Protein AF-A0A8H7FFA6-F1 (afdb_monomer_lite)

Secondary structure (DSSP, 8-state):
-HHHHTTTTHHHHHHHHHHHHHHTSPBP-S--TTHHHHHHHHHHHSPTTSS-S--EEEE---SSS-SEEEETTTTEEEEEPPPPPSSS-TTS--GGGHHHHHHHHHHHHHHHS-TTSPPPPHHHHHHHHHHHHS-S-------S---SSSSTTS------------------------------------PPPPP-------------------------PPPPPPPTTHHHHHHHHHHHHHHHHHHHHHHHHHHHHHHHHHHHHHHHHHHHHHHHHHHHHHHHHHHHHHHHHHHHHHHHHHHHHHHHHHHHHHT--

pLDDT: mean 74.12, std 21.67, range [33.81, 98.5]

Sequence (317 aa):
MSKILHPSGAYSRIHHHVEKSLLRAPAYNGEVPGLVRLQSAIKSLLPPGSIDPELVNVVNHKYSTPKIAWNPKAKKFYMRVPERCAEHAPGDGCPCWVGPYLFSAMDSWKEKSHSKTKGPSRSAICRAFIHCMDGEGEVPPINGHVSIILQDYADEGLVSGPDSESDSDVAASDQTPTRQRRISASSERTLSAPHQLAGKVSPPASSVDARFPQVSIKQAMAVPPRSNLSGLFNGVIDLCQRGLQEAATFEAQSSSLQTEGVNNEAIIKELRAQTTRQDEEIRHLRAQLDLKDAELGYTRGLLTAKWADDTGKRAVA

Radius of gyration: 35.2 Å; chains: 1; bounding box: 69×73×124 Å

Structure (mmCIF, N/CA/C/O backbone):
data_AF-A0A8H7FFA6-F1
#
_entry.id   AF-A0A8H7FFA6-F1
#
loop_
_atom_site.group_PDB
_atom_site.id
_atom_site.type_symbol
_atom_site.label_atom_id
_atom_site.label_alt_id
_atom_site.label_comp_id
_atom_site.label_asym_id
_atom_site.label_entity_id
_atom_site.label_seq_id
_atom_site.pdbx_PDB_ins_code
_atom_site.Cartn_x
_atom_site.Cartn_y
_atom_site.Cartn_z
_atom_site.occupancy
_atom_site.B_iso_or_equiv
_atom_site.auth_seq_id
_atom_site.auth_comp_id
_atom_site.auth_asym_id
_atom_site.auth_atom_id
_atom_site.pdbx_PDB_model_num
ATOM 1 N N . MET A 1 1 ? 7.739 -9.584 -12.437 1.00 43.28 1 MET A N 1
ATOM 2 C CA . MET A 1 1 ? 7.423 -8.975 -13.754 1.00 43.28 1 MET A CA 1
ATOM 3 C C . MET A 1 1 ? 7.255 -7.450 -13.712 1.00 43.28 1 MET A C 1
ATOM 5 O O . MET A 1 1 ? 7.605 -6.807 -14.691 1.00 43.28 1 MET A O 1
ATOM 9 N N . SER A 1 2 ? 6.814 -6.839 -12.604 1.00 47.97 2 SER A N 1
ATOM 10 C CA . SER A 1 2 ? 6.695 -5.370 -12.468 1.00 47.97 2 SER A CA 1
ATOM 11 C C . SER A 1 2 ? 8.016 -4.593 -12.638 1.00 47.97 2 SER A C 1
ATOM 13 O O . SER A 1 2 ? 8.007 -3.481 -13.157 1.00 47.97 2 SER A O 1
ATOM 15 N N . LYS A 1 3 ? 9.164 -5.193 -12.281 1.00 49.91 3 LYS A N 1
ATOM 16 C CA . LYS A 1 3 ? 10.494 -4.546 -12.315 1.00 49.91 3 LYS A CA 1
ATOM 17 C C . LYS A 1 3 ? 11.051 -4.260 -13.728 1.00 49.91 3 LYS A C 1
ATOM 19 O O . LYS A 1 3 ? 11.888 -3.379 -13.865 1.00 49.91 3 LYS A O 1
ATOM 24 N N . ILE A 1 4 ? 10.574 -4.944 -14.778 1.00 56.03 4 ILE A N 1
ATOM 25 C CA . ILE A 1 4 ? 11.037 -4.741 -16.175 1.00 56.03 4 ILE A CA 1
ATOM 26 C C . ILE A 1 4 ? 10.221 -3.645 -16.890 1.00 56.03 4 ILE A C 1
ATOM 28 O O . ILE A 1 4 ? 10.714 -2.956 -17.782 1.00 56.03 4 ILE A O 1
ATOM 32 N N . LEU A 1 5 ? 8.965 -3.440 -16.485 1.00 53.25 5 LEU A N 1
ATOM 33 C CA . LEU A 1 5 ? 8.045 -2.498 -17.137 1.00 53.25 5 LEU A CA 1
ATOM 34 C C . LEU A 1 5 ? 8.208 -1.051 -16.652 1.00 53.25 5 LEU A C 1
ATOM 36 O O . LEU A 1 5 ? 7.783 -0.119 -17.335 1.00 53.25 5 LEU A O 1
ATOM 40 N N . HIS A 1 6 ? 8.806 -0.855 -15.477 1.00 55.53 6 HIS A N 1
ATOM 41 C CA . HIS A 1 6 ? 8.965 0.468 -14.874 1.00 55.53 6 HIS A CA 1
ATOM 42 C C . HIS A 1 6 ? 10.010 1.348 -15.596 1.00 55.53 6 HIS A C 1
ATOM 44 O O . HIS A 1 6 ? 9.689 2.496 -15.902 1.00 55.53 6 HIS A O 1
ATOM 50 N N . PRO A 1 7 ? 11.215 0.844 -15.948 1.00 61.25 7 PRO A N 1
ATOM 51 C CA . PRO A 1 7 ? 12.240 1.646 -16.630 1.00 61.25 7 PRO A CA 1
ATOM 52 C C . PRO A 1 7 ? 11.899 1.978 -18.087 1.00 61.25 7 PRO A C 1
ATOM 54 O O . PRO A 1 7 ? 12.366 2.976 -18.624 1.00 61.25 7 PRO A O 1
ATOM 57 N N . SER A 1 8 ? 11.073 1.154 -18.737 1.00 66.31 8 SER A N 1
ATOM 58 C CA . SER A 1 8 ? 10.657 1.356 -20.131 1.00 66.31 8 SER A CA 1
ATOM 59 C C . SER A 1 8 ? 9.553 2.408 -20.293 1.00 66.31 8 SER A C 1
ATOM 61 O O . SER A 1 8 ? 9.128 2.683 -21.415 1.00 66.31 8 SER A O 1
ATOM 63 N N . GLY A 1 9 ? 9.025 2.962 -19.192 1.00 67.06 9 GLY A N 1
ATOM 64 C CA . GLY A 1 9 ? 7.844 3.833 -19.208 1.00 67.06 9 GLY A CA 1
ATOM 65 C C . GLY A 1 9 ? 6.555 3.117 -19.641 1.00 67.06 9 GLY A C 1
ATOM 66 O O . GLY A 1 9 ? 5.485 3.731 -19.681 1.00 67.06 9 GLY A O 1
ATOM 67 N N . ALA A 1 10 ? 6.623 1.814 -19.940 1.00 72.69 10 ALA A N 1
ATOM 68 C CA . ALA A 1 10 ? 5.471 0.997 -20.292 1.00 72.69 10 ALA A CA 1
ATOM 69 C C . ALA A 1 10 ? 4.488 0.917 -19.120 1.00 72.69 10 ALA A C 1
ATOM 71 O O . ALA A 1 10 ? 3.281 0.973 -19.335 1.00 72.69 10 ALA A O 1
ATOM 72 N N . TYR A 1 11 ? 4.994 0.877 -17.883 1.00 73.56 11 TYR A N 1
ATOM 73 C CA . TYR A 1 11 ? 4.160 0.844 -16.684 1.00 73.56 11 TYR A CA 1
ATOM 74 C C . TYR A 1 11 ? 3.258 2.077 -16.554 1.00 73.56 11 TYR A C 1
ATOM 76 O O . TYR A 1 11 ? 2.061 1.922 -16.342 1.00 73.56 11 TYR A O 1
ATOM 84 N N . SER A 1 12 ? 3.779 3.289 -16.773 1.00 75.56 12 SER A N 1
ATOM 85 C CA . SER A 1 12 ? 2.970 4.517 -16.737 1.00 75.56 12 SER A CA 1
ATOM 86 C C . SER A 1 12 ? 1.892 4.523 -17.824 1.00 75.56 12 SER A C 1
ATOM 88 O O . SER A 1 12 ? 0.761 4.937 -17.577 1.00 75.56 12 SER A O 1
ATOM 90 N N . ARG A 1 13 ? 2.209 4.005 -19.021 1.00 81.25 13 ARG A N 1
ATOM 91 C CA . ARG A 1 13 ? 1.234 3.857 -20.116 1.00 81.25 13 ARG A CA 1
ATOM 92 C C . ARG A 1 13 ? 0.142 2.845 -19.773 1.00 81.25 13 ARG A C 1
ATOM 94 O O . ARG A 1 13 ? -1.026 3.108 -20.047 1.00 81.25 13 ARG A O 1
ATOM 101 N N . ILE A 1 14 ? 0.511 1.721 -19.158 1.00 84.19 14 ILE A N 1
ATOM 102 C CA . ILE A 1 14 ? -0.434 0.700 -18.693 1.00 84.19 14 ILE A CA 1
ATOM 103 C C . ILE A 1 14 ? -1.307 1.276 -17.578 1.00 84.19 14 ILE A C 1
ATOM 105 O O . ILE A 1 14 ? -2.524 1.200 -17.679 1.00 84.19 14 ILE A O 1
ATOM 109 N N . HIS A 1 15 ? -0.719 1.921 -16.570 1.00 85.00 15 HIS A N 1
ATOM 110 C CA . HIS A 1 15 ? -1.457 2.543 -15.472 1.00 85.00 15 HIS A CA 1
ATOM 111 C C . HIS A 1 15 ? -2.492 3.545 -15.994 1.00 85.00 15 HIS A C 1
ATOM 113 O O . HIS A 1 15 ? -3.674 3.432 -15.682 1.00 85.00 15 HIS A O 1
ATOM 119 N N . HIS A 1 16 ? -2.077 4.446 -16.888 1.00 87.50 16 HIS A N 1
ATOM 120 C CA . HIS A 1 16 ? -2.980 5.406 -17.516 1.00 87.50 16 HIS A CA 1
ATOM 121 C C . HIS A 1 16 ? -4.075 4.728 -18.356 1.00 87.50 16 HIS A C 1
ATOM 123 O O . HIS A 1 16 ? -5.228 5.160 -18.351 1.00 87.50 16 HIS A O 1
ATOM 129 N N . HIS A 1 17 ? -3.743 3.652 -19.075 1.00 88.56 17 HIS A N 1
ATOM 130 C CA . HIS A 1 17 ? -4.719 2.886 -19.847 1.00 88.56 17 HIS A CA 1
ATOM 131 C C . HIS A 1 17 ? -5.769 2.217 -18.951 1.00 88.56 17 HIS A C 1
ATOM 133 O O . HIS A 1 17 ? -6.966 2.293 -19.244 1.00 88.56 17 HIS A O 1
ATOM 139 N N . VAL A 1 18 ? -5.343 1.579 -17.861 1.00 88.56 18 VAL A N 1
ATOM 140 C CA . VAL A 1 18 ? -6.258 0.879 -16.956 1.00 88.56 18 VAL A CA 1
ATOM 141 C C . VAL A 1 18 ? -7.098 1.875 -16.161 1.00 88.56 18 VAL A C 1
ATOM 143 O O . VAL A 1 18 ? -8.308 1.702 -16.060 1.00 88.56 18 VAL A O 1
ATOM 146 N N . GLU A 1 19 ? -6.512 2.987 -15.725 1.00 90.62 19 GLU A N 1
ATOM 147 C CA . GLU A 1 19 ? -7.246 4.096 -15.121 1.00 90.62 19 GLU A CA 1
ATOM 148 C C . GLU A 1 19 ? -8.310 4.669 -16.070 1.00 90.62 19 GLU A C 1
ATOM 150 O O . GLU A 1 19 ? -9.476 4.811 -15.702 1.00 90.62 19 GLU A O 1
ATOM 155 N N . LYS A 1 20 ? -7.951 4.941 -17.328 1.00 90.88 20 LYS A N 1
ATOM 156 C CA . LYS A 1 20 ? -8.909 5.385 -18.349 1.00 90.88 20 LYS A CA 1
ATOM 157 C C . LYS A 1 20 ? -10.015 4.354 -18.583 1.00 90.88 20 LYS A C 1
ATOM 159 O O . LYS A 1 20 ? -11.147 4.734 -18.877 1.00 90.88 20 LYS A O 1
ATOM 164 N N . SER A 1 21 ? -9.694 3.069 -18.458 1.00 90.56 21 SER A N 1
ATOM 165 C CA . SER A 1 21 ? -10.663 1.978 -18.562 1.00 90.56 21 SER A CA 1
ATOM 166 C C . SER A 1 21 ? -11.589 1.915 -17.344 1.00 90.56 21 SER A C 1
ATOM 168 O O . SER A 1 21 ? -12.776 1.663 -17.517 1.00 90.56 21 SER A O 1
ATOM 170 N N . LEU A 1 22 ? -11.089 2.196 -16.135 1.00 91.69 22 LEU A N 1
ATOM 171 C CA . LEU A 1 22 ? -11.898 2.320 -14.918 1.00 91.69 22 LEU A CA 1
ATOM 172 C C . LEU A 1 22 ? -12.888 3.485 -15.034 1.00 91.69 22 LEU A C 1
ATOM 174 O O . LEU A 1 22 ? -14.076 3.303 -14.801 1.00 91.69 22 LEU A O 1
ATOM 178 N N . LEU A 1 23 ? -12.427 4.653 -15.486 1.00 91.69 23 LEU A N 1
ATOM 179 C CA . LEU A 1 23 ? -13.271 5.844 -15.659 1.00 91.69 23 LEU A CA 1
ATOM 180 C C . LEU A 1 23 ? -14.368 5.688 -16.727 1.00 91.69 23 LEU A C 1
ATOM 182 O O . LEU A 1 23 ? -15.309 6.476 -16.756 1.00 91.69 23 LEU A O 1
ATOM 186 N N . ARG A 1 24 ? -14.228 4.715 -17.633 1.00 92.06 24 ARG A N 1
ATOM 187 C CA . ARG A 1 24 ? -15.199 4.403 -18.696 1.00 92.06 24 ARG A CA 1
ATOM 188 C C . ARG A 1 24 ? -16.036 3.161 -18.402 1.00 92.06 24 ARG A C 1
ATOM 190 O O . ARG A 1 24 ? -16.882 2.806 -19.219 1.00 92.06 24 ARG A O 1
ATOM 197 N N . ALA A 1 25 ? -15.754 2.467 -17.304 1.00 92.06 25 ALA A N 1
ATOM 198 C CA . ALA A 1 25 ? -16.449 1.242 -16.963 1.00 92.06 25 ALA A CA 1
ATOM 199 C C . ALA A 1 25 ? -17.935 1.531 -16.674 1.00 92.06 25 ALA A C 1
ATOM 201 O O . ALA A 1 25 ? -18.264 2.606 -16.167 1.00 92.06 25 ALA A O 1
ATOM 202 N N . PRO A 1 26 ? -18.839 0.592 -17.003 1.00 90.81 26 PRO A N 1
ATOM 203 C CA . PRO A 1 26 ? -20.262 0.769 -16.748 1.00 90.81 26 PRO A CA 1
ATOM 204 C C . PRO A 1 26 ? -20.533 0.856 -15.243 1.00 90.81 26 PRO A C 1
ATOM 206 O O . PRO A 1 26 ? -19.845 0.214 -14.441 1.00 90.81 26 PRO A O 1
ATOM 209 N N . ALA A 1 27 ? -21.550 1.633 -14.871 1.00 89.69 27 ALA A N 1
ATOM 210 C CA . ALA A 1 27 ? -21.997 1.736 -13.488 1.00 89.69 27 ALA A CA 1
ATOM 211 C C . ALA A 1 27 ? -22.422 0.361 -12.953 1.00 89.69 27 ALA A C 1
ATOM 213 O O . ALA A 1 27 ? -23.001 -0.460 -13.671 1.00 89.69 27 ALA A O 1
ATOM 214 N N . TYR A 1 28 ? -22.099 0.105 -11.691 1.00 90.19 28 TYR A N 1
ATOM 215 C CA . TYR A 1 28 ? -22.557 -1.072 -10.974 1.00 90.19 28 TYR A CA 1
ATOM 216 C C . TYR A 1 28 ? -23.768 -0.695 -10.122 1.00 90.19 28 TYR A C 1
ATOM 218 O O . TYR A 1 28 ? -23.674 0.190 -9.277 1.00 90.19 28 TYR A O 1
ATOM 226 N N . ASN A 1 29 ? -24.890 -1.381 -10.338 1.00 84.56 29 ASN A N 1
ATOM 227 C CA . ASN A 1 29 ? -26.169 -1.064 -9.690 1.00 84.56 29 ASN A CA 1
ATOM 228 C C . ASN A 1 29 ? -26.429 -1.881 -8.411 1.00 84.56 29 ASN A C 1
ATOM 230 O O . ASN A 1 29 ? -27.520 -1.806 -7.855 1.00 84.56 29 ASN A O 1
ATOM 234 N N . GLY A 1 30 ? -25.478 -2.710 -7.974 1.00 84.44 30 GLY A N 1
ATOM 235 C CA . GLY A 1 30 ? -25.632 -3.505 -6.757 1.00 84.44 30 GLY A CA 1
ATOM 236 C C . GLY A 1 30 ? -25.223 -2.735 -5.505 1.00 84.44 30 GLY A C 1
ATOM 237 O O . GLY A 1 30 ? -24.352 -1.865 -5.549 1.00 84.44 30 GLY A O 1
ATOM 238 N N . GLU A 1 31 ? -25.814 -3.103 -4.373 1.00 83.56 31 GLU A N 1
ATOM 239 C CA . GLU A 1 31 ? -25.406 -2.584 -3.071 1.00 83.56 31 GLU A CA 1
ATOM 240 C C . GLU A 1 31 ? -24.010 -3.107 -2.695 1.00 83.56 31 GLU A C 1
ATOM 242 O O . GLU A 1 31 ? -23.678 -4.277 -2.911 1.00 83.56 31 GLU A O 1
ATOM 247 N N . VAL A 1 32 ? -23.170 -2.222 -2.153 1.00 87.69 32 VAL A N 1
ATOM 248 C CA . VAL A 1 32 ? -21.822 -2.551 -1.677 1.00 87.69 32 VAL A CA 1
ATOM 249 C C . VAL A 1 32 ? -21.757 -2.244 -0.177 1.00 87.69 32 VAL A C 1
ATOM 251 O O . VAL A 1 32 ? -21.733 -1.067 0.196 1.00 87.69 32 VAL A O 1
ATOM 254 N N . PRO A 1 33 ? -21.711 -3.268 0.695 1.00 85.38 33 PRO A N 1
ATOM 255 C CA . PRO A 1 33 ? -21.676 -3.074 2.143 1.00 85.38 33 PRO A CA 1
ATOM 256 C C . PRO A 1 33 ? -20.479 -2.229 2.577 1.00 85.38 33 PRO A C 1
ATOM 258 O O . PRO A 1 33 ? -19.344 -2.584 2.274 1.00 85.38 33 PRO A O 1
ATOM 261 N N . GLY A 1 34 ? -20.726 -1.119 3.279 1.00 84.56 34 GLY A N 1
ATOM 262 C CA . GLY A 1 34 ? -19.687 -0.174 3.718 1.00 84.56 34 GLY A CA 1
ATOM 263 C C . GLY A 1 34 ? -19.429 1.003 2.764 1.00 84.56 34 GLY A C 1
ATOM 264 O O . GLY A 1 34 ? -18.648 1.893 3.103 1.00 84.56 34 GLY A O 1
ATOM 265 N N . LEU A 1 35 ? -20.111 1.073 1.611 1.00 88.00 35 LEU A N 1
ATOM 266 C CA . LEU A 1 35 ? -19.970 2.179 0.651 1.00 88.00 35 LEU A CA 1
ATOM 267 C C . LEU A 1 35 ? -20.279 3.548 1.271 1.00 88.00 35 LEU A C 1
ATOM 269 O O . LEU A 1 35 ? -19.515 4.491 1.075 1.00 88.00 35 LEU A O 1
ATOM 273 N N . VAL A 1 36 ? -21.363 3.649 2.045 1.00 86.12 36 VAL A N 1
ATOM 274 C CA . VAL A 1 36 ? -21.772 4.895 2.718 1.00 86.12 36 VAL A CA 1
ATOM 275 C C . VAL A 1 36 ? -20.687 5.375 3.685 1.00 86.12 36 VAL A C 1
ATOM 277 O O . VAL A 1 36 ? -20.329 6.553 3.696 1.00 86.12 36 VAL A O 1
ATOM 280 N N . ARG A 1 37 ? -20.085 4.447 4.439 1.00 85.62 37 ARG A N 1
ATOM 281 C CA . ARG A 1 37 ? -19.001 4.763 5.376 1.00 85.62 37 ARG A CA 1
ATOM 282 C C . ARG A 1 37 ? -17.764 5.262 4.635 1.00 85.62 37 ARG A C 1
ATOM 284 O O . ARG A 1 37 ? -17.169 6.252 5.057 1.00 85.62 37 ARG A O 1
ATOM 291 N N . LEU A 1 38 ? -17.400 4.631 3.513 1.00 88.81 38 LEU A N 1
ATOM 292 C CA . LEU A 1 38 ? -16.286 5.095 2.683 1.00 88.81 38 LEU A CA 1
ATOM 293 C C . LEU A 1 38 ? -16.559 6.495 2.120 1.00 88.81 38 LEU A C 1
ATOM 295 O O . LEU A 1 38 ? -15.678 7.351 2.160 1.00 88.81 38 LEU A O 1
ATOM 299 N N . GLN A 1 39 ? -17.770 6.745 1.614 1.00 89.25 39 GLN A N 1
ATOM 300 C CA . GLN A 1 39 ? -18.162 8.065 1.120 1.00 89.25 39 GLN A CA 1
ATOM 301 C C . GLN A 1 39 ? -18.029 9.128 2.216 1.00 89.25 39 GLN A C 1
ATOM 303 O O . GLN A 1 39 ? -17.464 10.189 1.960 1.00 89.25 39 GLN A O 1
ATOM 308 N N . SER A 1 40 ? -18.483 8.833 3.438 1.00 85.94 40 SER A N 1
ATOM 309 C CA . SER A 1 40 ? -18.335 9.730 4.590 1.00 85.94 40 SER A CA 1
ATOM 310 C C . SER A 1 40 ? -16.867 9.976 4.954 1.00 85.94 40 SER A C 1
ATOM 312 O O . SER A 1 40 ? -16.448 11.121 5.127 1.00 85.94 40 SER A O 1
ATOM 314 N N . ALA A 1 41 ? -16.050 8.920 4.991 1.00 88.94 41 ALA A N 1
ATOM 315 C CA . ALA A 1 41 ? -14.619 9.029 5.261 1.00 88.94 41 ALA A CA 1
ATOM 316 C C . ALA A 1 41 ? -13.912 9.906 4.212 1.00 88.94 41 ALA A C 1
ATOM 318 O O . ALA A 1 41 ? -13.171 10.819 4.569 1.00 88.94 41 ALA A O 1
ATOM 319 N N . ILE A 1 42 ? -14.198 9.707 2.922 1.00 89.06 42 ILE A N 1
ATOM 320 C CA . ILE A 1 42 ? -13.640 10.526 1.837 1.00 89.06 42 ILE A CA 1
ATOM 321 C C . ILE A 1 42 ? -14.108 11.986 1.942 1.00 89.06 42 ILE A C 1
ATOM 323 O O . ILE A 1 42 ? -13.284 12.888 1.789 1.00 89.06 42 ILE A O 1
ATOM 327 N N . LYS A 1 43 ? -15.392 12.236 2.255 1.00 87.12 43 LYS A N 1
ATOM 328 C CA . LYS A 1 43 ? -15.919 13.592 2.515 1.00 87.12 43 LYS A CA 1
ATOM 329 C C . LYS A 1 43 ? -15.126 14.297 3.616 1.00 87.12 43 LYS A C 1
ATOM 331 O O . LYS A 1 43 ? -14.778 15.458 3.453 1.00 87.12 43 LYS A O 1
ATOM 336 N N . SER A 1 44 ? -14.815 13.590 4.704 1.00 85.31 44 SER A N 1
ATOM 337 C CA . SER A 1 44 ? -14.088 14.152 5.851 1.00 85.31 44 SER A CA 1
ATOM 338 C C . SER A 1 44 ? -12.622 14.501 5.557 1.00 85.31 44 SER A C 1
ATOM 340 O O . SER A 1 44 ? -12.037 15.341 6.238 1.00 85.31 44 SER A O 1
ATOM 342 N N . LEU A 1 45 ? -12.015 13.860 4.551 1.00 84.62 45 LEU A N 1
ATOM 343 C CA . LEU A 1 45 ? -10.602 14.049 4.211 1.00 84.62 45 LEU A CA 1
ATOM 344 C C . LEU A 1 45 ? -10.347 15.238 3.305 1.00 84.62 45 LEU A C 1
ATOM 346 O O . LEU A 1 45 ? -9.231 15.758 3.261 1.00 84.62 45 LEU A O 1
ATOM 350 N N . LEU A 1 46 ? -11.352 15.619 2.531 1.00 81.69 46 LEU A N 1
ATOM 351 C CA . LEU A 1 46 ? -11.179 16.570 1.457 1.00 81.69 46 LEU A CA 1
ATOM 352 C C . LEU A 1 46 ? -11.700 17.943 1.890 1.00 81.69 46 LEU A C 1
ATOM 354 O O . LEU A 1 46 ? -12.640 18.024 2.679 1.00 81.69 46 LEU A O 1
ATOM 358 N N . PRO A 1 47 ? -11.080 19.040 1.418 1.00 75.00 47 PRO A N 1
ATOM 359 C CA . PRO A 1 47 ? -11.458 20.376 1.854 1.00 75.00 47 PRO A CA 1
ATOM 360 C C . PRO A 1 47 ? -12.958 20.639 1.644 1.00 75.00 47 PRO A C 1
ATOM 362 O O . PRO A 1 47 ? -13.497 20.257 0.594 1.00 75.00 47 PRO A O 1
ATOM 365 N N . PRO A 1 48 ? -13.640 21.313 2.587 1.00 69.75 48 PRO A N 1
ATOM 366 C CA . PRO A 1 48 ? -15.050 21.650 2.430 1.00 69.75 48 PRO A CA 1
ATOM 367 C C . PRO A 1 48 ? -15.267 22.449 1.135 1.00 69.75 48 PRO A C 1
ATOM 369 O O . PRO A 1 48 ? -14.497 23.350 0.807 1.00 69.75 48 PRO A O 1
ATOM 372 N N . GLY A 1 49 ? -16.288 22.073 0.359 1.00 66.69 49 GLY A N 1
ATOM 373 C CA . GLY A 1 49 ? -16.605 22.693 -0.936 1.00 66.69 49 GLY A CA 1
ATOM 374 C C . GLY A 1 49 ? -15.819 22.160 -2.142 1.00 66.69 49 GLY A C 1
ATOM 375 O O . GLY A 1 49 ? -16.036 22.620 -3.263 1.00 66.69 49 GLY A O 1
ATOM 376 N N . SER A 1 50 ? -14.927 21.177 -1.961 1.00 65.44 50 SER A N 1
ATOM 377 C CA . SER A 1 50 ? -14.150 20.618 -3.077 1.00 65.44 50 SER A CA 1
ATOM 378 C C . SER A 1 50 ? -14.900 19.575 -3.925 1.00 65.44 50 SER A C 1
ATOM 380 O O . SER A 1 50 ? -14.409 19.230 -5.004 1.00 65.44 50 SER A O 1
ATOM 382 N N . ILE A 1 51 ? -16.075 19.082 -3.492 1.00 64.62 51 ILE A N 1
ATOM 383 C CA . ILE A 1 51 ? -16.696 17.868 -4.065 1.00 64.62 51 ILE A CA 1
ATOM 384 C C . ILE A 1 51 ? -18.228 17.913 -4.064 1.00 64.62 51 ILE A C 1
ATOM 386 O O . ILE A 1 51 ? -18.849 18.484 -3.172 1.00 64.62 51 ILE A O 1
ATOM 390 N N . ASP A 1 52 ? -18.797 17.283 -5.090 1.00 65.69 52 ASP A N 1
ATOM 391 C CA . ASP A 1 52 ? -20.219 17.007 -5.316 1.00 65.69 52 ASP A CA 1
ATOM 392 C C . ASP A 1 52 ? -20.789 16.040 -4.240 1.00 65.69 52 ASP A C 1
ATOM 394 O O . ASP A 1 52 ? -20.063 15.138 -3.813 1.00 65.69 52 ASP A O 1
ATOM 398 N N . PRO A 1 53 ? -22.052 16.181 -3.777 1.00 57.03 53 PRO A N 1
ATOM 399 C CA . PRO A 1 53 ? -22.710 15.263 -2.832 1.00 57.03 53 PRO A CA 1
ATOM 400 C C . PRO A 1 53 ? -22.636 13.764 -3.180 1.00 57.03 53 PRO A C 1
ATOM 402 O O . PRO A 1 53 ? -22.610 12.940 -2.259 1.00 57.03 53 PRO A O 1
ATOM 405 N N . GLU A 1 54 ? -22.536 13.401 -4.461 1.00 67.75 54 GLU A N 1
ATOM 406 C CA . GLU A 1 54 ? -22.316 12.024 -4.935 1.00 67.75 54 GLU A CA 1
ATOM 407 C C . GLU A 1 54 ? -20.819 11.733 -5.169 1.00 67.75 54 GLU A C 1
ATOM 409 O O . GLU A 1 54 ? -20.344 11.664 -6.305 1.00 67.75 54 GLU A O 1
ATOM 414 N N . LEU A 1 55 ? -20.040 11.589 -4.092 1.00 76.94 55 LEU A N 1
ATOM 415 C CA . LEU A 1 55 ? -18.571 11.571 -4.196 1.00 76.94 55 LEU A CA 1
ATOM 416 C C . LEU A 1 55 ? -17.975 10.330 -4.858 1.00 76.94 55 LEU A C 1
ATOM 418 O O . LEU A 1 55 ? -16.857 10.411 -5.370 1.00 76.94 55 LEU A O 1
ATOM 422 N N . VAL A 1 56 ? -18.650 9.182 -4.789 1.00 81.06 56 VAL A N 1
ATOM 423 C CA . VAL A 1 56 ? -18.080 7.890 -5.196 1.00 81.06 56 VAL A CA 1
ATOM 424 C C . VAL A 1 56 ? -19.071 7.135 -6.070 1.00 81.06 56 VAL A C 1
ATOM 426 O O . VAL A 1 56 ? -20.116 6.707 -5.585 1.00 81.06 56 VAL A O 1
ATOM 429 N N . ASN A 1 57 ? -18.688 6.910 -7.325 1.00 87.31 57 ASN A N 1
ATOM 430 C CA . ASN A 1 57 ? -19.390 6.048 -8.267 1.00 87.31 57 ASN A CA 1
ATOM 431 C C . ASN A 1 57 ? -18.761 4.656 -8.277 1.00 87.31 57 ASN A C 1
ATOM 433 O O . ASN A 1 57 ? -17.557 4.515 -8.513 1.00 87.31 57 ASN A O 1
ATOM 437 N N . VAL A 1 58 ? -19.579 3.624 -8.070 1.00 86.44 58 VAL A N 1
ATOM 438 C CA . VAL A 1 58 ? -19.143 2.229 -8.191 1.00 86.44 58 VAL A CA 1
ATOM 439 C C . VAL A 1 58 ? -19.306 1.774 -9.635 1.00 86.44 58 VAL A C 1
ATOM 441 O O . VAL A 1 58 ? -20.366 1.932 -10.239 1.00 86.44 58 VAL A O 1
ATOM 444 N N . VAL A 1 59 ? -18.252 1.195 -10.200 1.00 90.94 59 VAL A N 1
ATOM 445 C CA . VAL A 1 59 ? -18.227 0.716 -11.582 1.00 90.94 59 VAL A CA 1
ATOM 446 C C . VAL A 1 59 ? -17.811 -0.747 -11.655 1.00 90.94 59 VAL A C 1
ATOM 448 O O . VAL A 1 59 ? -17.014 -1.242 -10.853 1.00 90.94 59 VAL A O 1
ATOM 451 N N . ASN A 1 60 ? -18.334 -1.452 -12.655 1.00 86.12 60 ASN A N 1
ATOM 452 C CA . ASN A 1 60 ? -17.963 -2.833 -12.919 1.00 86.12 60 ASN A CA 1
ATOM 453 C C . ASN A 1 60 ? -16.655 -2.876 -13.722 1.00 86.12 60 ASN A C 1
ATOM 455 O O . ASN A 1 60 ? -16.648 -2.795 -14.953 1.00 86.12 60 ASN A O 1
ATOM 459 N N . HIS A 1 61 ? -15.536 -2.973 -13.007 1.00 89.75 61 HIS A N 1
ATOM 460 C CA . HIS A 1 61 ? -14.200 -2.971 -13.585 1.00 89.75 61 HIS A CA 1
ATOM 461 C C . HIS A 1 61 ? -13.467 -4.283 -13.308 1.00 89.75 61 HIS A C 1
ATOM 463 O O . HIS A 1 61 ? -13.367 -4.728 -12.167 1.00 89.75 61 HIS A O 1
ATOM 469 N N . LYS A 1 62 ? -12.935 -4.892 -14.374 1.00 83.31 62 LYS A N 1
ATOM 470 C CA . LYS A 1 62 ? -12.379 -6.254 -14.344 1.00 83.31 62 LYS A CA 1
ATOM 471 C C . LYS A 1 62 ? -10.963 -6.349 -13.770 1.00 83.31 62 LYS A C 1
ATOM 473 O O . LYS A 1 62 ? -10.561 -7.433 -13.365 1.00 83.31 62 LYS A O 1
ATOM 478 N N . TYR A 1 63 ? -10.192 -5.262 -13.766 1.00 83.75 63 TYR A N 1
ATOM 479 C CA . TYR A 1 63 ? -8.793 -5.295 -13.331 1.00 83.75 63 TYR A CA 1
ATOM 480 C C . TYR A 1 63 ? -8.651 -5.046 -11.824 1.00 83.75 63 TYR A C 1
ATOM 482 O O . TYR A 1 63 ? -9.506 -4.419 -11.195 1.00 83.75 63 TYR A O 1
ATOM 490 N N . SER A 1 64 ? -7.563 -5.557 -11.238 1.00 80.88 64 SER A N 1
ATOM 491 C CA . SER A 1 64 ? -7.263 -5.438 -9.803 1.00 80.88 64 SER A CA 1
ATOM 492 C C . SER A 1 64 ? -6.749 -4.059 -9.391 1.00 80.88 64 SER A C 1
ATOM 494 O O . SER A 1 64 ? -6.904 -3.662 -8.233 1.00 80.88 64 SER A O 1
ATOM 496 N N . THR A 1 65 ? -6.161 -3.317 -10.330 1.00 83.56 65 THR A N 1
ATOM 497 C CA . THR A 1 65 ? -5.620 -1.971 -10.130 1.00 83.56 65 THR A CA 1
ATOM 498 C C . THR A 1 65 ? -5.929 -1.076 -11.338 1.00 83.56 65 THR A C 1
ATOM 500 O O . THR A 1 65 ? -5.911 -1.580 -12.456 1.00 83.56 65 THR A O 1
ATOM 503 N N . PRO A 1 66 ? -6.180 0.235 -11.149 1.00 87.69 66 PRO A N 1
ATOM 504 C CA . PRO A 1 66 ? -6.359 0.893 -9.858 1.00 87.69 66 PRO A CA 1
ATOM 505 C C . PRO A 1 66 ? -7.702 0.507 -9.215 1.00 87.69 66 PRO A C 1
ATOM 507 O O . PRO A 1 66 ? -8.676 0.196 -9.896 1.00 87.69 66 PRO A O 1
ATOM 510 N N . LYS A 1 67 ? -7.743 0.500 -7.878 1.00 91.69 67 LYS A N 1
ATOM 511 C CA . LYS A 1 67 ? -8.954 0.159 -7.107 1.00 91.69 67 LYS A CA 1
ATOM 512 C C . LYS A 1 67 ? -9.982 1.293 -7.135 1.00 91.69 67 LYS A C 1
ATOM 514 O O . LYS A 1 67 ? -11.183 1.056 -7.237 1.00 91.69 67 LYS A O 1
ATOM 519 N N . ILE A 1 68 ? -9.490 2.525 -7.066 1.00 93.69 68 ILE A N 1
ATOM 520 C CA . ILE A 1 68 ? -10.272 3.755 -7.108 1.00 93.69 68 ILE A CA 1
ATOM 521 C C . ILE A 1 68 ? -9.444 4.837 -7.802 1.00 93.69 68 ILE A C 1
ATOM 523 O O . ILE A 1 68 ? -8.220 4.850 -7.672 1.00 93.69 68 ILE A O 1
ATOM 527 N N . ALA A 1 69 ? -10.099 5.719 -8.552 1.00 94.25 69 ALA A N 1
ATOM 528 C CA . ALA A 1 69 ? -9.446 6.819 -9.252 1.00 94.25 69 ALA A CA 1
ATOM 529 C C . ALA A 1 69 ? -10.235 8.125 -9.116 1.00 94.25 69 ALA A C 1
ATOM 531 O O . ALA A 1 69 ? -11.460 8.143 -9.249 1.00 94.25 69 ALA A O 1
ATOM 532 N N . TRP A 1 70 ? -9.525 9.233 -8.900 1.00 93.25 70 TRP A N 1
ATOM 533 C CA . TRP A 1 70 ? -10.090 10.579 -8.917 1.00 93.25 70 TRP A CA 1
ATOM 534 C C . TRP A 1 70 ? -10.262 11.077 -10.355 1.00 93.25 70 TRP A C 1
ATOM 536 O O . TRP A 1 70 ? -9.323 11.055 -11.162 1.00 93.25 70 TRP A O 1
ATOM 546 N N . ASN A 1 71 ? -11.458 11.563 -10.687 1.00 92.00 71 ASN A N 1
ATOM 547 C CA . ASN A 1 71 ? -11.714 12.276 -11.931 1.00 92.00 71 ASN A CA 1
ATOM 548 C C . ASN A 1 71 ? -11.830 13.784 -11.649 1.00 92.00 71 ASN A C 1
ATOM 550 O O . ASN A 1 71 ? -12.896 14.233 -11.226 1.00 92.00 71 ASN A O 1
ATOM 554 N N . PRO A 1 72 ? -10.791 14.591 -11.935 1.00 88.75 72 PRO A N 1
ATOM 555 C CA . PRO A 1 72 ? -10.807 16.021 -11.629 1.00 88.75 72 PRO A CA 1
ATOM 556 C C . PRO A 1 72 ? -11.846 16.802 -12.444 1.00 88.75 72 PRO A C 1
ATOM 558 O O . PRO A 1 72 ? -12.320 17.834 -11.980 1.00 88.75 72 PRO A O 1
ATOM 561 N N . LYS A 1 73 ? -12.238 16.313 -13.634 1.00 88.56 73 LYS A N 1
ATOM 562 C CA . LYS A 1 73 ? -13.258 16.969 -14.470 1.00 88.56 73 LYS A CA 1
ATOM 563 C C . LYS A 1 73 ? -14.658 16.800 -13.891 1.00 88.56 73 LYS A C 1
ATOM 565 O O . LYS A 1 73 ? -15.419 17.755 -13.849 1.00 88.56 73 LYS A O 1
ATOM 570 N N . ALA A 1 74 ? -14.976 15.582 -13.455 1.00 87.88 74 ALA A N 1
ATOM 571 C CA . ALA A 1 74 ? -16.268 15.264 -12.853 1.00 87.88 74 ALA A CA 1
ATOM 572 C C . ALA A 1 74 ? -16.321 15.586 -11.352 1.00 87.88 74 ALA A C 1
ATOM 574 O O . ALA A 1 74 ? -17.397 15.537 -10.775 1.00 87.88 74 ALA A O 1
ATOM 575 N N . LYS A 1 75 ? -15.170 15.865 -10.722 1.00 88.06 75 LYS A N 1
ATOM 576 C CA . LYS A 1 75 ? -15.005 15.990 -9.267 1.00 88.06 75 LYS A CA 1
ATOM 577 C C . LYS A 1 75 ? -15.621 14.809 -8.500 1.00 88.06 75 LYS A C 1
ATOM 579 O O . LYS A 1 75 ? -16.283 15.002 -7.488 1.00 88.06 75 LYS A O 1
ATOM 584 N N . LYS A 1 76 ? -15.412 13.586 -8.997 1.00 91.00 76 LYS A N 1
ATOM 585 C CA . LYS A 1 76 ? -15.928 12.340 -8.403 1.00 91.00 76 LYS A CA 1
ATOM 586 C C . LYS A 1 76 ? -14.857 11.254 -8.406 1.00 91.00 76 LYS A C 1
ATOM 588 O O . LYS A 1 76 ? -13.999 11.217 -9.297 1.00 91.00 76 LYS A O 1
ATOM 593 N N . PHE A 1 77 ? -14.928 10.351 -7.435 1.00 92.25 77 PHE A N 1
ATOM 594 C CA . PHE A 1 77 ? -14.157 9.115 -7.426 1.00 92.25 77 PHE A CA 1
ATOM 595 C C . PHE A 1 77 ? -14.903 8.011 -8.170 1.00 92.25 77 PHE A C 1
ATOM 597 O O . PHE A 1 77 ? -16.112 7.855 -8.027 1.00 92.25 77 PHE A O 1
ATOM 604 N N . TYR A 1 78 ? -14.163 7.222 -8.941 1.00 93.69 78 TYR A N 1
ATOM 605 C CA . TYR A 1 78 ? -14.659 6.023 -9.605 1.00 93.69 78 TYR A CA 1
ATOM 606 C C . TYR A 1 78 ? -13.984 4.826 -8.963 1.00 93.69 78 TYR A C 1
ATOM 608 O O . TYR A 1 78 ? -12.759 4.719 -8.988 1.00 93.69 78 TYR A O 1
ATOM 616 N N . MET A 1 79 ? -14.780 3.957 -8.360 1.00 94.38 79 MET A N 1
ATOM 617 C CA . MET A 1 79 ? -14.331 2.833 -7.556 1.00 94.38 79 MET A CA 1
ATOM 618 C C . MET A 1 79 ? -14.769 1.530 -8.215 1.00 94.38 79 MET A C 1
ATOM 620 O O . MET A 1 79 ? -15.932 1.396 -8.590 1.00 94.38 79 MET A O 1
ATOM 624 N N . ARG A 1 80 ? -13.876 0.545 -8.335 1.00 93.56 80 ARG A N 1
ATOM 625 C CA . ARG A 1 80 ? -14.319 -0.790 -8.751 1.00 93.56 80 ARG A CA 1
ATOM 626 C C . ARG A 1 80 ? -15.121 -1.465 -7.638 1.00 93.56 80 ARG A C 1
ATOM 628 O O . ARG A 1 80 ? -14.908 -1.185 -6.462 1.00 93.56 80 ARG A O 1
ATOM 635 N N . VAL A 1 81 ? -15.971 -2.418 -8.000 1.00 91.19 81 VAL A N 1
ATOM 636 C CA . VAL A 1 81 ? -16.621 -3.296 -7.016 1.00 91.19 81 VAL A CA 1
ATOM 637 C C . VAL A 1 81 ? -15.554 -3.999 -6.153 1.00 91.19 81 VAL A C 1
ATOM 639 O O . VAL A 1 81 ? -14.665 -4.652 -6.713 1.00 91.19 81 VAL A O 1
ATOM 642 N N . PRO A 1 82 ? -15.595 -3.866 -4.813 1.00 90.25 82 PRO A N 1
ATOM 643 C CA . PRO A 1 82 ? -14.644 -4.529 -3.930 1.00 90.25 82 PRO A CA 1
ATOM 644 C C . PRO A 1 82 ? -14.695 -6.053 -4.043 1.00 90.25 82 PRO A C 1
ATOM 646 O O . PRO A 1 82 ? -15.756 -6.650 -4.220 1.00 90.25 82 PRO A O 1
ATOM 649 N N . GLU A 1 83 ? -13.531 -6.690 -3.918 1.00 87.00 83 GLU A N 1
ATOM 650 C CA . GLU A 1 83 ? -13.451 -8.147 -3.818 1.00 87.00 83 GLU A CA 1
ATOM 651 C C . GLU A 1 83 ? -13.982 -8.608 -2.458 1.00 87.00 83 GLU A C 1
ATOM 653 O O . GLU A 1 83 ? -13.844 -7.909 -1.450 1.00 87.00 83 GLU A O 1
ATOM 658 N N . ARG A 1 84 ? -14.582 -9.801 -2.430 1.00 82.88 84 ARG A N 1
ATOM 659 C CA . ARG A 1 84 ? -15.032 -10.416 -1.179 1.00 82.88 84 ARG A CA 1
ATOM 660 C C . ARG A 1 84 ? -13.823 -10.714 -0.297 1.00 82.88 84 ARG A C 1
ATOM 662 O O . ARG A 1 84 ? -12.796 -11.180 -0.787 1.00 82.88 84 ARG A O 1
ATOM 669 N N . CYS A 1 85 ? -13.955 -10.448 0.998 1.00 85.19 85 CYS A N 1
ATOM 670 C CA . CYS A 1 85 ? -12.918 -10.799 1.958 1.00 85.19 85 CYS A CA 1
ATOM 671 C C . CYS A 1 85 ? -12.795 -12.327 2.034 1.00 85.19 85 CYS A C 1
ATOM 673 O O . CYS A 1 85 ? -13.804 -13.012 2.175 1.00 85.19 85 CYS A O 1
ATOM 675 N N . ALA A 1 86 ? -11.573 -12.851 1.922 1.00 83.81 86 ALA A N 1
ATOM 676 C CA . ALA A 1 86 ? -11.313 -14.284 2.062 1.00 83.81 86 ALA A CA 1
ATOM 677 C C . ALA A 1 86 ? -11.302 -14.739 3.532 1.00 83.81 86 ALA A C 1
ATOM 679 O O . ALA A 1 86 ? -11.540 -15.908 3.812 1.00 83.81 86 ALA A O 1
ATOM 680 N N . GLU A 1 87 ? -11.020 -13.818 4.456 1.00 84.38 87 GLU A N 1
ATOM 681 C CA . GLU A 1 87 ? -10.835 -14.103 5.885 1.00 84.38 87 GLU A CA 1
ATOM 682 C C . GLU A 1 87 ? -12.146 -14.078 6.678 1.00 84.38 87 GLU A C 1
ATOM 684 O O . GLU A 1 87 ? -12.254 -14.728 7.712 1.00 84.38 87 GLU A O 1
ATOM 689 N N . HIS A 1 88 ? -13.155 -13.354 6.190 1.00 81.25 88 HIS A N 1
ATOM 690 C CA . HIS A 1 88 ? -14.432 -13.179 6.876 1.00 81.25 88 HIS A CA 1
ATOM 691 C C . HIS A 1 88 ? -15.573 -13.741 6.029 1.00 81.25 88 HIS A C 1
ATOM 693 O O . HIS A 1 88 ? -15.543 -13.656 4.799 1.00 81.25 88 HIS A O 1
ATOM 699 N N . ALA A 1 89 ? -16.579 -14.325 6.687 1.00 71.38 89 ALA A N 1
ATOM 700 C CA . ALA A 1 89 ? -17.645 -15.067 6.025 1.00 71.38 89 ALA A CA 1
ATOM 701 C C . ALA A 1 89 ? -18.360 -14.228 4.937 1.00 71.38 89 ALA A C 1
ATOM 703 O O . ALA A 1 89 ? -18.644 -13.046 5.144 1.00 71.38 89 ALA A O 1
ATOM 704 N N . PRO A 1 90 ? -18.706 -14.829 3.780 1.00 60.53 90 PRO A N 1
ATOM 705 C CA . PRO A 1 90 ? -19.239 -14.121 2.611 1.00 60.53 90 PRO A CA 1
ATOM 706 C C . PRO A 1 90 ? -20.638 -13.493 2.792 1.00 60.53 90 PRO A C 1
ATOM 708 O O . PRO A 1 90 ? -21.154 -12.925 1.830 1.00 60.53 90 PRO A O 1
ATOM 711 N N . GLY A 1 91 ? -21.247 -13.585 3.980 1.00 60.62 91 GLY A N 1
ATOM 712 C CA . GLY A 1 91 ? -22.586 -13.068 4.285 1.00 60.62 91 GLY A CA 1
ATOM 713 C C . GLY A 1 91 ? -22.629 -11.699 4.973 1.00 60.62 91 GL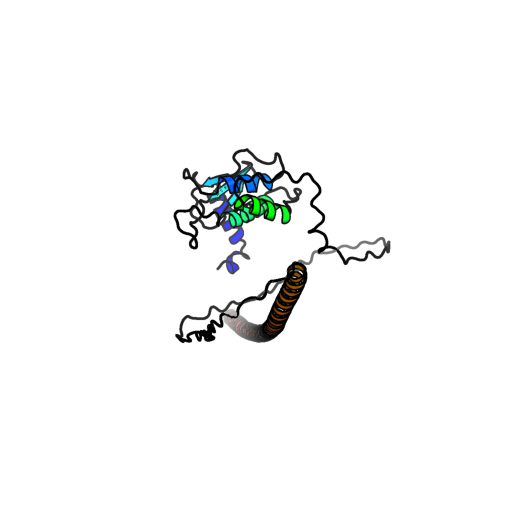Y A C 1
ATOM 714 O O . GLY A 1 91 ? -23.597 -10.974 4.776 1.00 60.62 91 GLY A O 1
ATOM 715 N N . ASP A 1 92 ? -21.578 -11.301 5.700 1.00 63.44 92 ASP A N 1
ATOM 716 C CA . ASP A 1 92 ? -21.681 -10.191 6.671 1.00 63.44 92 ASP A CA 1
ATOM 717 C C . ASP A 1 92 ? -21.187 -8.832 6.155 1.00 63.44 92 ASP A C 1
ATOM 719 O O . ASP A 1 92 ? -21.115 -7.860 6.903 1.00 63.44 92 ASP A O 1
ATOM 723 N N . GLY A 1 93 ? -20.825 -8.727 4.873 1.00 68.94 93 GLY A N 1
ATOM 724 C CA . GLY A 1 93 ? -20.435 -7.434 4.305 1.00 68.94 93 GLY A CA 1
ATOM 725 C C . GLY A 1 93 ? -19.191 -6.811 4.964 1.00 68.94 93 GLY A C 1
ATOM 726 O O . GLY A 1 93 ? -19.186 -5.617 5.250 1.00 68.94 93 GLY A O 1
ATOM 727 N N . CYS A 1 94 ? -18.134 -7.609 5.183 1.00 82.19 94 CYS A N 1
ATOM 728 C CA . CYS A 1 94 ? -16.830 -7.186 5.736 1.00 82.19 94 CYS A CA 1
ATOM 729 C C . CYS A 1 94 ? -16.367 -5.837 5.150 1.00 82.19 94 CYS A C 1
ATOM 731 O O . CYS A 1 94 ? -16.088 -5.769 3.946 1.00 82.19 94 CYS A O 1
ATOM 733 N N . PRO A 1 95 ? -16.167 -4.787 5.967 1.00 82.12 95 PRO A N 1
ATOM 734 C CA . PRO A 1 95 ? -15.644 -3.496 5.513 1.00 82.12 95 PRO A CA 1
ATOM 735 C C . PRO A 1 95 ? -14.114 -3.502 5.351 1.00 82.12 95 PRO A C 1
ATOM 737 O O . PRO A 1 95 ? -13.472 -2.467 5.249 1.00 82.12 95 PRO A O 1
ATOM 740 N N . CYS A 1 96 ? -13.494 -4.673 5.302 1.00 86.38 96 CYS A N 1
ATOM 741 C CA . CYS A 1 96 ? -12.045 -4.885 5.346 1.00 86.38 96 CYS A CA 1
ATOM 742 C C . CYS A 1 96 ? -11.321 -4.291 4.123 1.00 86.38 96 CYS A C 1
ATOM 744 O O . CYS A 1 96 ? -10.133 -3.973 4.148 1.00 86.38 96 CYS A O 1
ATOM 746 N N . TRP A 1 97 ? -12.074 -4.073 3.046 1.00 88.56 97 TRP A N 1
ATOM 747 C CA . TRP A 1 97 ? -11.623 -3.394 1.841 1.00 88.56 97 TRP A CA 1
ATOM 748 C C . TRP A 1 97 ? -11.567 -1.862 1.990 1.00 88.56 97 TRP A C 1
ATOM 750 O O . TRP A 1 97 ? -10.830 -1.220 1.247 1.00 88.56 97 TRP A O 1
ATOM 760 N N . VAL A 1 98 ? -12.277 -1.259 2.946 1.00 88.81 98 VAL A N 1
ATOM 761 C CA . VAL A 1 98 ? -12.399 0.201 3.097 1.00 88.81 98 VAL A CA 1
ATOM 762 C C . VAL A 1 98 ? -11.041 0.884 3.233 1.00 88.81 98 VAL A C 1
ATOM 764 O O . VAL A 1 98 ? -10.758 1.823 2.490 1.00 88.81 98 VAL A O 1
ATOM 767 N N . GLY A 1 99 ? -10.183 0.412 4.144 1.00 88.44 99 GLY A N 1
ATOM 768 C CA . GLY A 1 99 ? -8.874 1.022 4.403 1.00 88.44 99 GLY A CA 1
ATOM 769 C C . GLY A 1 99 ? -8.011 1.121 3.143 1.00 88.44 99 GLY A C 1
ATOM 770 O O . GLY A 1 99 ? -7.659 2.230 2.735 1.00 88.44 99 GLY A O 1
ATOM 771 N N . PRO A 1 100 ? -7.724 -0.003 2.459 1.00 89.69 100 PRO A N 1
ATOM 772 C CA . PRO A 1 100 ? -6.981 0.008 1.201 1.00 89.69 100 PRO A CA 1
ATOM 773 C C . PRO A 1 100 ? -7.564 0.940 0.127 1.00 89.69 100 PRO A C 1
ATOM 775 O O . PRO A 1 100 ? -6.808 1.539 -0.644 1.00 89.69 100 PRO A O 1
ATOM 778 N N . TYR A 1 101 ? -8.892 1.066 0.056 1.00 91.50 101 TYR A N 1
ATOM 779 C CA . TYR A 1 101 ? -9.552 1.967 -0.889 1.00 91.50 101 TYR A CA 1
ATOM 780 C C . TYR A 1 101 ? -9.419 3.436 -0.479 1.00 91.50 101 TYR A C 1
ATOM 782 O O . TYR A 1 101 ? -9.166 4.267 -1.345 1.00 91.50 101 TYR A O 1
ATOM 790 N N . LEU A 1 102 ? -9.496 3.755 0.814 1.00 90.44 102 LEU A N 1
ATOM 791 C CA . LEU A 1 102 ? -9.284 5.106 1.334 1.00 90.44 102 LEU A CA 1
ATOM 792 C C . LEU A 1 102 ? -7.871 5.617 1.011 1.00 90.44 102 LEU A C 1
ATOM 794 O O . LEU A 1 102 ? -7.720 6.715 0.480 1.00 90.44 102 LEU A O 1
ATOM 798 N N . PHE A 1 103 ? -6.841 4.797 1.248 1.00 90.00 103 PHE A N 1
ATOM 799 C CA . PHE A 1 103 ? -5.460 5.139 0.886 1.00 90.00 103 PHE A CA 1
ATOM 800 C C . PHE A 1 103 ? -5.298 5.343 -0.625 1.00 90.00 103 PHE A C 1
ATOM 802 O O . PHE A 1 103 ? -4.761 6.359 -1.058 1.00 90.00 103 PHE A O 1
ATOM 809 N N . SER A 1 104 ? -5.850 4.431 -1.432 1.00 91.31 104 SER A N 1
ATOM 810 C CA . SER A 1 104 ? -5.798 4.538 -2.897 1.00 91.31 104 SER A CA 1
ATOM 811 C C . SER A 1 104 ? -6.521 5.791 -3.418 1.00 91.31 104 SER A C 1
ATOM 813 O O . SER A 1 104 ? -6.075 6.415 -4.382 1.00 91.31 104 SER A O 1
ATOM 815 N N . ALA A 1 105 ? -7.630 6.183 -2.780 1.00 91.12 105 ALA A N 1
ATOM 816 C CA . ALA A 1 105 ? -8.366 7.402 -3.110 1.00 91.12 105 ALA A CA 1
ATOM 817 C C . ALA A 1 105 ? -7.501 8.636 -2.856 1.00 91.12 105 ALA A C 1
ATOM 819 O O . ALA A 1 105 ? -7.446 9.543 -3.688 1.00 91.12 105 ALA A O 1
ATOM 820 N N . MET A 1 106 ? -6.787 8.637 -1.730 1.00 89.69 106 MET A N 1
ATOM 821 C CA . MET A 1 106 ? -5.924 9.742 -1.355 1.00 89.69 106 MET A CA 1
ATOM 822 C C . MET A 1 106 ? -4.739 9.914 -2.294 1.00 89.69 106 MET A C 1
ATOM 824 O O . MET A 1 106 ? -4.464 11.036 -2.727 1.00 89.69 106 MET A O 1
ATOM 828 N N . ASP A 1 107 ? -4.081 8.813 -2.647 1.00 89.81 107 ASP A N 1
ATOM 829 C CA . ASP A 1 107 ? -2.968 8.831 -3.591 1.00 89.81 107 ASP A CA 1
ATOM 830 C C . ASP A 1 107 ? -3.429 9.331 -4.965 1.00 89.81 107 ASP A C 1
ATOM 832 O O . ASP A 1 107 ? -2.826 10.249 -5.525 1.00 89.81 107 ASP A O 1
ATOM 836 N N . SER A 1 108 ? -4.564 8.821 -5.462 1.00 90.81 108 SER A N 1
ATOM 837 C CA . SER A 1 108 ? -5.122 9.244 -6.751 1.00 90.81 108 SER A CA 1
ATOM 838 C C . SER A 1 108 ? -5.553 10.716 -6.761 1.00 90.81 108 SER A C 1
ATOM 840 O O . SER A 1 108 ? -5.371 11.414 -7.761 1.00 90.81 108 SER A O 1
ATOM 842 N N . TRP A 1 109 ? -6.107 11.218 -5.652 1.00 90.19 109 TRP A N 1
ATOM 843 C CA . TRP A 1 109 ? -6.446 12.634 -5.527 1.00 90.19 109 TRP A CA 1
ATOM 844 C C . TRP A 1 109 ? -5.192 13.506 -5.499 1.00 90.19 109 TRP A C 1
ATOM 846 O O . TRP A 1 109 ? -5.147 14.507 -6.206 1.00 90.19 109 TRP A O 1
ATOM 856 N N . LYS A 1 110 ? -4.161 13.123 -4.735 1.00 89.00 110 LYS A N 1
ATOM 857 C CA . LYS A 1 110 ? -2.904 13.877 -4.608 1.00 89.00 110 LYS A CA 1
ATOM 858 C C . LYS A 1 110 ? -2.126 13.944 -5.922 1.00 89.00 110 LYS A C 1
ATOM 860 O O . LYS A 1 110 ? -1.532 14.973 -6.217 1.00 89.00 110 LYS A O 1
ATOM 865 N N . GLU A 1 111 ? -2.133 12.868 -6.705 1.00 88.75 111 GLU A N 1
ATOM 866 C CA . GLU A 1 111 ? -1.468 12.827 -8.013 1.00 88.75 111 GLU A CA 1
ATOM 867 C C . GLU A 1 111 ? -2.104 13.803 -9.019 1.00 88.75 111 GLU A C 1
ATOM 869 O O . GLU A 1 111 ? -1.425 14.339 -9.894 1.00 88.75 111 GLU A O 1
ATOM 874 N N . LYS A 1 112 ? -3.412 14.052 -8.890 1.00 87.69 112 LYS A N 1
ATOM 875 C CA . LYS A 1 112 ? -4.201 14.817 -9.867 1.00 87.69 112 LYS A CA 1
ATOM 876 C C . LYS A 1 112 ? -4.688 16.175 -9.379 1.00 87.69 112 LYS A C 1
ATOM 878 O O . LYS A 1 112 ? -5.193 16.956 -10.189 1.00 87.69 112 LYS A O 1
ATOM 883 N N . SER A 1 113 ? -4.604 16.453 -8.083 1.00 83.19 113 SER A N 1
ATOM 884 C CA . SER A 1 113 ? -4.858 17.781 -7.545 1.00 83.19 113 SER A CA 1
ATOM 885 C C . SER A 1 113 ? -3.687 18.691 -7.906 1.00 83.19 113 SER A C 1
ATOM 887 O O . SER A 1 113 ? -2.540 18.262 -8.027 1.00 83.19 113 SER A O 1
ATOM 889 N N . HIS A 1 114 ? -3.980 19.963 -8.176 1.00 75.56 114 HIS A N 1
ATOM 890 C CA . HIS A 1 114 ? -2.934 20.920 -8.518 1.00 75.56 114 HIS A CA 1
ATOM 891 C C . HIS A 1 114 ? -1.897 20.961 -7.387 1.00 75.56 114 HIS A C 1
ATOM 893 O O . HIS A 1 114 ? -2.266 21.032 -6.218 1.00 75.56 114 HIS A O 1
ATOM 899 N N . SER A 1 115 ? -0.606 20.972 -7.734 1.00 64.56 115 SER A N 1
ATOM 900 C CA . SER A 1 115 ? 0.548 20.850 -6.819 1.00 64.56 115 SER A CA 1
ATOM 901 C C . SER A 1 115 ? 0.605 21.850 -5.650 1.00 64.56 115 SER A C 1
ATOM 903 O O . SER A 1 115 ? 1.491 21.760 -4.805 1.00 64.56 115 SER A O 1
ATOM 905 N N . LYS A 1 116 ? -0.328 22.804 -5.588 1.00 73.12 116 LYS A N 1
ATOM 906 C CA . LYS A 1 116 ? -0.443 23.827 -4.546 1.00 73.12 116 LYS A CA 1
ATOM 907 C C . LYS A 1 116 ? -1.365 23.432 -3.389 1.00 73.12 116 LYS A C 1
ATOM 909 O O . LYS A 1 116 ? -1.264 24.030 -2.322 1.00 73.12 116 LYS A O 1
ATOM 914 N N . THR A 1 117 ? -2.254 22.450 -3.552 1.00 75.50 117 THR A N 1
ATOM 915 C CA . THR A 1 117 ? -3.090 21.980 -2.438 1.00 75.50 117 THR A CA 1
ATOM 916 C C . THR A 1 117 ? -2.294 21.027 -1.557 1.00 75.50 117 THR A C 1
ATOM 918 O O . THR A 1 117 ? -1.978 19.912 -1.971 1.00 75.50 117 THR A O 1
ATOM 921 N N . LYS A 1 118 ? -1.982 21.455 -0.325 1.00 79.44 118 LYS A N 1
ATOM 922 C CA . LYS A 1 118 ? -1.481 20.550 0.717 1.00 79.44 118 LYS A CA 1
ATOM 923 C C . LYS A 1 118 ? -2.508 19.428 0.884 1.00 79.44 118 LYS A C 1
ATOM 925 O O . LYS A 1 118 ? -3.663 19.696 1.206 1.00 79.44 118 LYS A O 1
ATOM 930 N N . GLY A 1 119 ? -2.104 18.191 0.600 1.00 77.94 119 GLY A N 1
ATOM 931 C CA . GLY A 1 119 ? -2.957 17.029 0.843 1.00 77.94 119 GLY A CA 1
ATOM 932 C C . GLY A 1 119 ? -3.281 16.873 2.330 1.00 77.94 119 GLY A C 1
ATOM 933 O O . GLY A 1 119 ? -2.608 17.481 3.167 1.00 77.94 119 GLY A O 1
ATOM 934 N N . PRO A 1 120 ? -4.303 16.078 2.678 1.00 82.69 120 PRO A N 1
ATOM 935 C CA . PRO A 1 120 ? -4.653 15.859 4.070 1.00 82.69 120 PRO A CA 1
ATOM 936 C C . PRO A 1 120 ? -3.492 15.214 4.817 1.00 82.69 120 PRO A C 1
ATOM 938 O O . PRO A 1 120 ? -2.719 14.419 4.272 1.00 82.69 120 PRO A O 1
ATOM 941 N N . SER A 1 121 ? -3.368 15.581 6.088 1.00 85.12 121 SER A N 1
ATOM 942 C CA . SER A 1 121 ? -2.349 15.024 6.965 1.00 85.12 121 SER A CA 1
ATOM 943 C C . SER A 1 121 ? -2.566 13.522 7.165 1.00 85.12 121 SER A C 1
ATOM 945 O O . SER A 1 121 ? -3.690 13.017 7.116 1.00 85.12 121 SER A O 1
ATOM 947 N N . ARG A 1 122 ? -1.491 12.797 7.493 1.00 81.88 122 ARG A N 1
ATOM 948 C CA . ARG A 1 122 ? -1.576 11.381 7.889 1.00 81.88 122 ARG A CA 1
ATOM 949 C C . ARG A 1 122 ? -2.555 11.169 9.052 1.00 81.88 122 ARG A C 1
ATOM 951 O O . ARG A 1 122 ? -3.295 10.194 9.052 1.00 81.88 122 ARG A O 1
ATOM 958 N N . SER A 1 123 ? -2.611 12.112 9.997 1.00 83.44 123 SER A N 1
ATOM 959 C CA . SER A 1 123 ? -3.568 12.087 11.111 1.00 83.44 123 SER A CA 1
ATOM 960 C C . SER A 1 123 ? -5.024 12.207 10.654 1.00 83.44 123 SER A C 1
ATOM 962 O O . SER A 1 123 ? -5.884 11.530 11.209 1.00 83.44 123 SER A O 1
ATOM 964 N N . ALA A 1 124 ? -5.314 13.000 9.617 1.00 84.88 124 ALA A N 1
ATOM 965 C CA . ALA A 1 124 ? -6.649 13.067 9.031 1.00 84.88 124 ALA A CA 1
ATOM 966 C C . ALA A 1 124 ? -7.042 11.731 8.385 1.00 84.88 124 ALA A C 1
ATOM 968 O O . ALA A 1 124 ? -8.152 11.261 8.614 1.00 84.88 124 ALA A O 1
ATOM 969 N N . ILE A 1 125 ? -6.113 11.082 7.670 1.00 86.06 125 ILE A N 1
ATOM 970 C CA . ILE A 1 125 ? -6.323 9.749 7.074 1.00 86.06 125 ILE A CA 1
ATOM 971 C C . ILE A 1 125 ? -6.660 8.712 8.150 1.00 86.06 125 ILE A C 1
ATOM 973 O O . ILE A 1 125 ? -7.637 7.981 8.000 1.00 86.06 125 ILE A O 1
ATOM 977 N N . CYS A 1 126 ? -5.915 8.684 9.259 1.00 85.62 126 CYS A N 1
ATOM 978 C CA . CYS A 1 126 ? -6.212 7.781 10.372 1.00 85.62 126 CYS A CA 1
ATOM 979 C C . CYS A 1 126 ? -7.590 8.054 10.995 1.00 85.62 126 CYS A C 1
ATOM 981 O O . CYS A 1 126 ? -8.334 7.111 11.242 1.00 85.62 126 CYS A O 1
ATOM 983 N N . ARG A 1 127 ? -7.965 9.325 11.205 1.00 86.81 127 ARG A N 1
ATOM 984 C CA . ARG A 1 127 ? -9.296 9.675 11.734 1.00 86.81 127 ARG A CA 1
ATOM 985 C C . ARG A 1 127 ? -10.419 9.243 10.800 1.00 86.81 127 ARG A C 1
ATOM 987 O O . ARG A 1 127 ? -11.395 8.669 11.262 1.00 86.81 127 ARG A O 1
ATOM 994 N N . ALA A 1 128 ? -10.268 9.475 9.500 1.00 88.00 128 ALA A N 1
ATOM 995 C CA . ALA A 1 128 ? -11.249 9.048 8.509 1.00 88.00 128 ALA A CA 1
ATOM 996 C C . ALA A 1 128 ? -11.369 7.520 8.444 1.00 88.00 128 ALA A C 1
ATOM 998 O O . ALA A 1 128 ? -12.467 7.002 8.268 1.00 88.00 128 ALA A O 1
ATOM 999 N N . PHE A 1 129 ? -10.259 6.797 8.621 1.00 88.88 129 PHE A N 1
ATOM 1000 C CA . PHE A 1 129 ? -10.273 5.341 8.729 1.00 88.88 129 PHE A CA 1
ATOM 1001 C C . PHE A 1 129 ? -11.044 4.870 9.969 1.00 88.88 129 PHE A C 1
ATOM 1003 O O . PHE A 1 129 ? -11.944 4.048 9.828 1.00 88.88 129 PHE A O 1
ATOM 1010 N N . ILE A 1 130 ? -10.754 5.431 11.148 1.00 88.62 130 ILE A N 1
ATOM 1011 C CA . ILE A 1 130 ? -11.460 5.112 12.403 1.00 88.62 130 ILE A CA 1
ATOM 1012 C C . ILE A 1 130 ? -12.958 5.412 12.267 1.00 88.62 130 ILE A C 1
ATOM 1014 O O . ILE A 1 130 ? -13.780 4.531 12.490 1.00 88.62 130 ILE A O 1
ATOM 1018 N N . HIS A 1 131 ? -13.313 6.592 11.751 1.00 83.94 131 HIS A N 1
ATOM 1019 C CA . HIS A 1 131 ? -14.702 6.973 11.475 1.00 83.94 131 HIS A CA 1
ATOM 1020 C C . HIS A 1 131 ? -15.402 5.997 10.513 1.00 83.94 131 HIS A C 1
ATOM 1022 O O . HIS A 1 131 ? -16.619 5.825 10.543 1.00 83.94 131 HIS A O 1
ATOM 1028 N N . CYS A 1 132 ? -14.657 5.358 9.613 1.00 84.50 132 CYS A N 1
ATOM 1029 C CA . CYS A 1 132 ? -15.222 4.364 8.713 1.00 84.50 132 CYS A CA 1
ATOM 1030 C C . CYS A 1 132 ? -15.505 3.022 9.409 1.00 84.50 132 CYS A C 1
ATOM 1032 O O . CYS A 1 132 ? -16.410 2.289 9.000 1.00 84.50 132 CYS A O 1
ATOM 1034 N N . MET A 1 133 ? -14.739 2.704 10.453 1.00 82.00 133 MET A N 1
ATOM 1035 C CA . MET A 1 133 ? -14.834 1.452 11.202 1.00 82.00 133 MET A CA 1
ATOM 1036 C C . MET A 1 133 ? -15.848 1.524 12.350 1.00 82.00 133 MET A C 1
ATOM 1038 O O . MET A 1 133 ? -16.582 0.555 12.536 1.00 82.00 133 MET A O 1
ATOM 1042 N N . ASP A 1 134 ? -15.958 2.663 13.041 1.00 78.75 134 ASP A N 1
ATOM 1043 C CA . ASP A 1 134 ? -16.783 2.819 14.254 1.00 78.75 134 ASP A CA 1
ATOM 1044 C C . ASP A 1 134 ? -18.304 2.779 14.006 1.00 78.75 134 ASP A C 1
ATOM 1046 O O . ASP A 1 134 ? -19.090 2.657 14.944 1.00 78.75 134 ASP A O 1
ATOM 1050 N N . GLY A 1 135 ? -18.750 2.804 12.746 1.00 62.38 135 GLY A N 1
ATOM 1051 C CA . GLY A 1 135 ? -20.180 2.869 12.427 1.00 62.38 135 GLY A CA 1
ATOM 1052 C C . GLY A 1 135 ? -20.781 4.226 12.809 1.00 62.38 135 GLY A C 1
ATOM 1053 O O . GLY A 1 135 ? -20.057 5.142 13.169 1.00 62.38 135 GLY A O 1
ATOM 1054 N N . GLU A 1 136 ? -22.094 4.397 12.661 1.00 50.97 136 GLU A N 1
ATOM 1055 C CA . GLU A 1 136 ? -22.810 5.678 12.835 1.00 50.97 136 GLU A CA 1
ATOM 1056 C C . GLU A 1 136 ? -22.895 6.167 14.300 1.00 50.97 136 GLU A C 1
ATOM 1058 O O . GLU A 1 136 ? -23.955 6.555 14.781 1.00 50.97 136 GLU A O 1
ATOM 1063 N N . GLY A 1 137 ? -21.784 6.169 15.034 1.00 44.03 137 GLY A N 1
ATOM 1064 C CA . GLY A 1 137 ? -21.624 7.062 16.172 1.00 44.03 137 GLY A CA 1
ATOM 1065 C C . GLY A 1 137 ? -21.237 8.434 15.638 1.00 44.03 137 GLY A C 1
ATOM 1066 O O . GLY A 1 137 ? -20.166 8.573 15.050 1.00 44.03 137 GLY A O 1
ATOM 1067 N N . GLU A 1 138 ? -22.094 9.445 15.807 1.00 38.56 138 GLU A N 1
ATOM 1068 C CA . GLU A 1 138 ? -21.690 10.843 15.639 1.00 38.56 138 GLU A CA 1
ATOM 1069 C C . GLU A 1 138 ? -20.413 11.075 16.454 1.00 38.56 138 GLU A C 1
ATOM 1071 O O . GLU A 1 138 ? -20.449 11.152 17.681 1.00 38.56 138 GLU A O 1
ATOM 1076 N N . VAL A 1 139 ? -19.262 11.162 15.784 1.00 44.47 139 VAL A N 1
ATOM 1077 C CA . VAL A 1 139 ? -18.047 11.657 16.423 1.00 44.47 139 VAL A CA 1
ATOM 1078 C C . VAL A 1 139 ? -18.286 13.154 16.604 1.00 44.47 139 VAL A C 1
ATOM 1080 O O . VAL A 1 139 ? -18.382 13.861 15.593 1.00 44.47 139 VAL A O 1
ATOM 1083 N N . PRO A 1 140 ? -18.435 13.659 17.843 1.00 41.31 140 PRO A N 1
ATOM 1084 C CA . PRO A 1 140 ? -18.711 15.068 18.057 1.00 41.31 140 PRO A CA 1
ATOM 1085 C C . PRO A 1 140 ? -17.612 15.895 17.381 1.00 41.31 140 PRO A C 1
ATOM 1087 O O . PRO A 1 140 ? -16.438 15.504 17.421 1.00 41.31 140 PRO A O 1
ATOM 1090 N N . PRO A 1 141 ? -17.959 17.018 16.729 1.00 43.31 141 PRO A N 1
ATOM 1091 C CA . PRO A 1 141 ? -16.975 17.862 16.077 1.00 43.31 141 PRO A CA 1
ATOM 1092 C C . PRO A 1 141 ? -15.937 18.276 17.119 1.00 43.31 141 PRO A C 1
ATOM 1094 O O . PRO A 1 141 ? -16.249 19.003 18.061 1.00 43.31 141 PRO A O 1
ATOM 1097 N N . ILE A 1 142 ? -14.695 17.808 16.957 1.00 49.97 142 ILE A N 1
ATOM 1098 C CA . ILE A 1 142 ? -13.556 18.209 17.791 1.00 49.97 142 ILE A CA 1
ATOM 1099 C C . ILE A 1 142 ? -13.153 19.632 17.374 1.00 49.97 142 ILE A C 1
ATOM 1101 O O . ILE A 1 142 ? -12.095 19.871 16.802 1.00 49.97 142 ILE A O 1
ATOM 1105 N N . ASN A 1 143 ? -14.041 20.589 17.632 1.00 47.06 143 ASN A N 1
ATOM 1106 C CA . ASN A 1 143 ? -13.727 21.999 17.785 1.00 47.06 143 ASN A CA 1
ATOM 1107 C C . ASN A 1 143 ? -13.632 22.246 19.291 1.00 47.06 143 ASN A C 1
ATOM 1109 O O . ASN A 1 143 ? -14.567 22.722 19.926 1.00 47.06 143 ASN A O 1
ATOM 1113 N N . GLY A 1 144 ? -12.508 21.838 19.877 1.00 45.88 144 GLY A N 1
ATOM 1114 C CA . GLY A 1 144 ? -12.276 21.993 21.308 1.00 45.88 144 GLY A CA 1
ATOM 1115 C C . GLY A 1 144 ? -11.053 21.230 21.793 1.00 45.88 144 GLY A C 1
ATOM 1116 O O . GLY A 1 144 ? -11.176 20.139 22.324 1.00 45.88 144 GLY A O 1
ATOM 1117 N N . HIS A 1 145 ? -9.874 21.818 21.605 1.00 42.81 145 HIS A N 1
ATOM 1118 C CA . HIS A 1 145 ? -8.746 21.747 22.543 1.00 42.81 145 HIS A CA 1
ATOM 1119 C C . HIS A 1 145 ? -8.176 20.389 23.017 1.00 42.81 145 HIS A C 1
ATOM 1121 O O . HIS A 1 145 ? -7.402 20.380 23.970 1.00 42.81 145 HIS A O 1
ATOM 1127 N N . VAL A 1 146 ? -8.426 19.256 22.356 1.00 39.31 146 VAL A N 1
ATOM 1128 C CA . VAL A 1 146 ? -7.720 17.991 22.666 1.00 39.31 146 VAL A CA 1
ATOM 1129 C C . VAL A 1 146 ? -6.474 17.845 21.783 1.00 39.31 146 VAL A C 1
ATOM 1131 O O . VAL A 1 146 ? -6.381 16.953 20.945 1.00 39.31 146 VAL A O 1
ATOM 1134 N N . SER A 1 147 ? -5.515 18.758 21.957 1.00 41.97 147 SER A N 1
ATOM 1135 C CA . SER A 1 147 ? -4.179 18.684 21.330 1.00 41.97 147 SER A CA 1
ATOM 1136 C C . SER A 1 147 ? -3.053 18.352 22.314 1.00 41.97 147 SER A C 1
ATOM 1138 O O . SER A 1 147 ? -1.896 18.414 21.927 1.00 41.97 147 SER A O 1
ATOM 1140 N N . ILE A 1 148 ? -3.330 17.996 23.574 1.00 43.50 148 ILE A N 1
ATOM 1141 C CA . ILE A 1 148 ? -2.257 17.998 24.588 1.00 43.50 148 ILE A CA 1
ATOM 1142 C C . ILE A 1 148 ? -1.622 16.622 24.863 1.00 43.50 148 ILE A C 1
ATOM 1144 O O . ILE A 1 148 ? -0.485 16.585 25.298 1.00 43.50 148 ILE A O 1
ATOM 1148 N N . ILE A 1 149 ? -2.242 15.476 24.551 1.00 44.03 149 ILE A N 1
ATOM 1149 C CA . ILE A 1 149 ? -1.680 14.183 25.026 1.00 44.03 149 ILE A CA 1
ATOM 1150 C C . ILE A 1 149 ? -0.880 13.401 23.964 1.00 44.03 149 ILE A C 1
ATOM 1152 O O . ILE A 1 149 ? -0.093 12.529 24.311 1.00 44.03 149 ILE A O 1
ATOM 1156 N N . LEU A 1 150 ? -0.997 13.723 22.670 1.00 39.72 150 LEU A N 1
ATOM 1157 C CA . LEU A 1 150 ? -0.244 13.013 21.613 1.00 39.72 150 LEU A CA 1
ATOM 1158 C C . LEU A 1 150 ? 0.871 13.833 20.948 1.00 39.72 150 LEU A C 1
ATOM 1160 O O . LEU A 1 150 ? 1.498 13.341 20.011 1.00 39.72 150 LEU A O 1
ATOM 1164 N N . GLN A 1 151 ? 1.119 15.059 21.414 1.00 40.72 151 GLN A N 1
ATOM 1165 C CA . GLN A 1 151 ? 2.108 15.964 20.818 1.00 40.72 151 GLN A CA 1
ATOM 1166 C C . GLN A 1 151 ? 3.455 15.987 21.571 1.00 40.72 151 GLN A C 1
ATOM 1168 O O . GLN A 1 151 ? 4.454 16.390 20.985 1.00 40.72 151 GLN A O 1
ATOM 1173 N N . ASP A 1 152 ? 3.518 15.447 22.793 1.00 37.47 152 ASP A N 1
ATOM 1174 C CA . ASP A 1 152 ? 4.705 15.498 23.672 1.00 37.47 152 ASP A CA 1
ATOM 1175 C C . ASP A 1 152 ? 5.820 14.481 23.358 1.00 37.47 152 ASP A C 1
ATOM 1177 O O . ASP A 1 152 ? 6.819 14.422 24.066 1.00 37.47 152 ASP A O 1
ATOM 1181 N N . TYR A 1 153 ? 5.705 13.686 22.289 1.00 45.50 153 TYR A N 1
ATOM 1182 C CA . TYR A 1 153 ? 6.734 12.691 21.932 1.00 45.50 153 TYR A CA 1
ATOM 1183 C C . TYR A 1 153 ? 7.477 12.967 20.620 1.00 45.50 153 TYR A C 1
ATOM 1185 O O . TYR A 1 153 ? 8.264 12.125 20.190 1.00 45.50 153 TYR A O 1
ATOM 1193 N N . ALA A 1 154 ? 7.237 14.102 19.954 1.00 47.47 154 ALA A N 1
ATOM 1194 C CA . ALA A 1 154 ? 7.729 14.304 18.589 1.00 47.47 154 ALA A CA 1
ATOM 1195 C C . ALA A 1 154 ? 8.689 15.482 18.364 1.00 47.47 154 ALA A C 1
ATOM 1197 O O . ALA A 1 154 ? 9.139 15.615 17.229 1.00 47.47 154 ALA A O 1
ATOM 1198 N N . ASP A 1 155 ? 9.022 16.314 19.359 1.00 41.09 155 ASP A N 1
ATOM 1199 C CA . ASP A 1 155 ? 9.798 17.533 19.065 1.00 41.09 155 ASP A CA 1
ATOM 1200 C C . ASP A 1 155 ? 10.726 18.004 20.195 1.00 41.09 155 ASP A C 1
ATOM 1202 O O . ASP A 1 155 ? 10.572 19.086 20.747 1.00 41.09 155 ASP A O 1
ATOM 1206 N N . GLU A 1 156 ? 11.732 17.194 20.523 1.00 43.66 156 GLU A N 1
ATOM 1207 C CA . GLU A 1 156 ? 12.904 17.643 21.282 1.00 43.66 156 GLU A CA 1
ATOM 1208 C C . GLU A 1 156 ? 14.153 17.260 20.481 1.00 43.66 156 GLU A C 1
ATOM 1210 O O . GLU A 1 156 ? 14.615 16.118 20.526 1.00 43.66 156 GLU A O 1
ATOM 1215 N N . GLY A 1 157 ? 14.689 18.204 19.699 1.00 48.50 157 GLY A N 1
ATOM 1216 C CA . GLY A 1 157 ? 16.035 18.045 19.152 1.00 48.50 157 GLY A CA 1
ATOM 1217 C C . GLY A 1 157 ? 16.381 18.789 17.870 1.00 48.50 157 GLY A C 1
ATOM 1218 O O . GLY A 1 157 ? 16.983 18.172 16.998 1.00 48.50 157 GLY A O 1
ATOM 1219 N N . LEU A 1 158 ? 16.106 20.092 17.752 1.00 41.22 158 LEU A N 1
ATOM 1220 C CA . LEU A 1 158 ? 16.866 20.952 16.833 1.00 41.22 158 LEU A CA 1
ATOM 1221 C C . LEU A 1 158 ? 17.185 22.301 17.491 1.00 41.22 158 LEU A C 1
ATOM 1223 O O . LEU A 1 158 ? 16.390 23.236 17.508 1.00 41.22 158 LEU A O 1
ATOM 1227 N N . VAL A 1 159 ? 18.398 22.359 18.038 1.00 43.09 159 VAL A N 1
ATOM 1228 C CA . VAL A 1 159 ? 19.098 23.569 18.471 1.00 43.09 159 VAL A CA 1
ATOM 1229 C C . VAL A 1 159 ? 19.386 24.437 17.244 1.00 43.09 159 VAL A C 1
ATOM 1231 O O . VAL A 1 159 ? 20.142 24.041 16.358 1.00 43.09 159 VAL A O 1
ATOM 1234 N N . SER A 1 160 ? 18.796 25.629 17.211 1.00 40.66 160 SER A N 1
ATOM 1235 C CA . SER A 1 160 ? 19.145 26.703 16.278 1.00 40.66 160 SER A CA 1
ATOM 1236 C C . SER A 1 160 ? 20.410 27.419 16.757 1.00 40.66 160 SER A C 1
ATOM 1238 O O . SER A 1 160 ? 20.437 27.950 17.866 1.00 40.66 160 SER A O 1
ATOM 1240 N N . GLY A 1 161 ? 21.447 27.448 15.917 1.00 39.53 161 GLY A N 1
ATOM 1241 C CA . GLY A 1 161 ? 22.605 28.340 16.044 1.00 39.53 161 GLY A CA 1
ATOM 1242 C C . GLY A 1 161 ? 22.554 29.441 14.970 1.00 39.53 161 GLY A C 1
ATOM 1243 O O . GLY A 1 161 ? 22.031 29.169 13.887 1.00 39.53 161 GLY A O 1
ATOM 1244 N N . PRO A 1 162 ? 23.044 30.663 15.254 1.00 55.97 162 PRO A N 1
ATOM 1245 C CA . PRO A 1 162 ? 22.782 31.841 14.434 1.00 55.97 162 PRO A CA 1
ATOM 1246 C C . PRO A 1 162 ? 23.800 32.046 13.300 1.00 55.97 162 PRO A C 1
ATOM 1248 O O . PRO A 1 162 ? 24.977 31.718 13.428 1.00 55.97 162 PRO A O 1
ATOM 1251 N N . ASP A 1 163 ? 23.283 32.616 12.213 1.00 47.38 163 ASP A N 1
ATOM 1252 C CA . ASP A 1 163 ? 23.849 33.650 11.342 1.00 47.38 163 ASP A CA 1
ATOM 1253 C C . ASP A 1 163 ? 25.364 33.644 11.063 1.00 47.38 163 ASP A C 1
ATOM 1255 O O . ASP A 1 163 ? 26.210 33.997 11.885 1.00 47.38 163 ASP A O 1
ATOM 1259 N N . SER A 1 164 ? 25.705 33.375 9.802 1.00 50.66 164 SER A N 1
ATOM 1260 C CA . SER A 1 164 ? 26.896 33.948 9.173 1.00 50.66 164 SER A CA 1
ATOM 1261 C C . SER A 1 164 ? 26.575 34.316 7.736 1.00 50.66 164 SER A C 1
ATOM 1263 O O . SER A 1 164 ? 26.486 33.476 6.842 1.00 50.66 164 SER A O 1
ATOM 1265 N N . GLU A 1 165 ? 26.367 35.614 7.566 1.00 56.28 165 GLU A N 1
ATOM 1266 C CA . GLU A 1 165 ? 26.322 36.327 6.304 1.00 56.28 165 GLU A CA 1
ATOM 1267 C C . GLU A 1 165 ? 27.719 36.261 5.673 1.00 56.28 165 GLU A C 1
ATOM 1269 O O . GLU A 1 165 ? 28.717 36.617 6.303 1.00 56.28 165 GLU A O 1
ATOM 1274 N N . SER A 1 166 ? 27.818 35.788 4.432 1.00 50.41 166 SER A N 1
ATOM 1275 C CA . SER A 1 166 ? 29.032 35.977 3.642 1.00 50.41 166 SER A CA 1
ATOM 1276 C C . SER A 1 166 ? 28.650 36.322 2.215 1.00 50.41 166 SER A C 1
ATOM 1278 O O . SER A 1 166 ? 28.207 35.485 1.428 1.00 50.41 166 SER A O 1
ATOM 1280 N N . ASP A 1 167 ? 28.770 37.618 1.972 1.00 53.66 167 ASP A N 1
ATOM 1281 C CA . ASP A 1 167 ? 28.626 38.327 0.719 1.00 53.66 167 ASP A CA 1
ATOM 1282 C C . ASP A 1 167 ? 29.876 38.078 -0.137 1.00 53.66 167 ASP A C 1
ATOM 1284 O O . ASP A 1 167 ? 31.004 38.210 0.347 1.00 53.66 167 ASP A O 1
ATOM 1288 N N . SER A 1 168 ? 29.706 37.676 -1.396 1.00 54.09 168 SER A N 1
ATOM 1289 C CA . SER A 1 168 ? 30.781 37.665 -2.395 1.00 54.09 168 SER A CA 1
ATOM 1290 C C . SER A 1 168 ? 30.186 37.633 -3.792 1.00 54.09 168 SER A C 1
ATOM 1292 O O . SER A 1 168 ? 29.548 36.667 -4.213 1.00 54.09 168 SER A O 1
ATOM 1294 N N . ASP A 1 169 ? 30.441 38.725 -4.488 1.00 49.22 169 ASP A N 1
ATOM 1295 C CA . ASP A 1 169 ? 29.863 39.111 -5.756 1.00 49.22 169 ASP A CA 1
ATOM 1296 C C . ASP A 1 169 ? 30.894 38.924 -6.897 1.00 49.22 169 ASP A C 1
ATOM 1298 O O . ASP A 1 169 ? 32.099 39.073 -6.698 1.00 49.22 169 ASP A O 1
ATOM 1302 N N . VAL A 1 170 ? 30.373 38.673 -8.104 1.00 48.72 170 VAL A N 1
ATOM 1303 C CA . VAL A 1 170 ? 30.974 38.859 -9.451 1.00 48.72 170 VAL A CA 1
ATOM 1304 C C . VAL A 1 170 ? 32.128 37.942 -9.930 1.00 48.72 170 VAL A C 1
ATOM 1306 O O . VAL A 1 170 ? 33.280 38.091 -9.542 1.00 48.72 170 VAL A O 1
ATOM 1309 N N . ALA A 1 171 ? 31.863 37.108 -10.952 1.00 45.41 171 ALA A N 1
ATOM 1310 C CA . ALA A 1 171 ? 32.297 37.353 -12.347 1.00 45.41 171 ALA A CA 1
ATOM 1311 C C . ALA A 1 171 ? 32.090 36.140 -13.279 1.00 45.41 171 ALA A C 1
ATOM 1313 O O . ALA A 1 171 ? 32.234 34.980 -12.908 1.00 45.41 171 ALA A O 1
ATOM 1314 N N . ALA A 1 172 ? 31.743 36.467 -14.522 1.00 49.09 172 ALA A N 1
ATOM 1315 C CA . ALA A 1 172 ? 31.375 35.597 -15.630 1.00 49.09 172 ALA A CA 1
ATOM 1316 C C . ALA A 1 172 ? 32.467 34.610 -16.082 1.00 49.09 172 ALA A C 1
ATOM 1318 O O . ALA A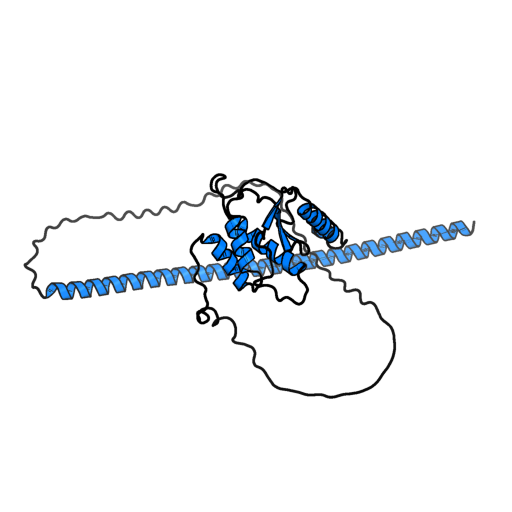 1 172 ? 33.630 34.991 -16.171 1.00 49.09 172 ALA A O 1
ATOM 1319 N N . SER A 1 173 ? 32.063 33.412 -16.528 1.00 38.34 173 SER A N 1
ATOM 1320 C CA . SER A 1 173 ? 32.381 32.957 -17.892 1.00 38.34 173 SER A CA 1
ATOM 1321 C C . SER A 1 173 ? 31.613 31.693 -18.310 1.00 38.34 173 SER A C 1
ATOM 1323 O O . SER A 1 173 ? 31.548 30.694 -17.599 1.00 38.34 173 SER A O 1
ATOM 1325 N N . ASP A 1 174 ? 31.049 31.805 -19.503 1.00 42.12 174 ASP A N 1
ATOM 1326 C CA . ASP A 1 174 ? 30.673 30.816 -20.513 1.00 42.12 174 ASP A CA 1
ATOM 1327 C C . ASP A 1 174 ? 31.350 29.418 -20.474 1.00 42.12 174 ASP A C 1
ATOM 1329 O O . ASP A 1 174 ? 32.574 29.324 -20.511 1.00 42.12 174 ASP A O 1
ATOM 1333 N N . GLN A 1 175 ? 30.544 28.337 -20.532 1.00 38.22 175 GLN A N 1
ATOM 1334 C CA . GLN A 1 175 ? 30.570 27.247 -21.549 1.00 38.22 175 GLN A CA 1
ATOM 1335 C C . GLN A 1 175 ? 30.051 25.865 -21.073 1.00 38.22 175 GLN A C 1
ATOM 1337 O O . GLN A 1 175 ? 30.556 25.243 -20.144 1.00 38.22 175 GLN A O 1
ATOM 1342 N N . THR A 1 176 ? 29.140 25.321 -21.897 1.00 38.75 176 THR A N 1
ATOM 1343 C CA . THR A 1 176 ? 28.813 23.899 -22.190 1.00 38.75 176 THR A CA 1
ATOM 1344 C C . THR A 1 176 ? 28.080 22.995 -21.170 1.00 38.75 176 THR A C 1
ATOM 1346 O O . THR A 1 176 ? 28.553 22.775 -20.058 1.00 38.75 176 THR A O 1
ATOM 1349 N N . PRO A 1 177 ? 26.967 22.332 -21.576 1.00 41.12 177 PRO A N 1
ATOM 1350 C CA . PRO A 1 177 ? 26.240 21.388 -20.731 1.00 41.12 177 PRO A CA 1
ATOM 1351 C C . PRO A 1 177 ? 26.740 19.947 -20.923 1.00 41.12 177 PRO A C 1
ATOM 1353 O O . PRO A 1 177 ? 26.340 19.241 -21.853 1.00 41.12 177 PRO A O 1
ATOM 1356 N N . THR A 1 178 ? 27.566 19.460 -19.998 1.00 37.84 178 THR A N 1
ATOM 1357 C CA . THR A 1 178 ? 27.920 18.035 -19.933 1.00 37.84 178 THR A CA 1
ATOM 1358 C C . THR A 1 178 ? 26.839 17.269 -19.173 1.00 37.84 178 THR A C 1
ATOM 1360 O O . THR A 1 178 ? 26.694 17.352 -17.956 1.00 37.84 178 THR A O 1
ATOM 1363 N N . ARG A 1 179 ? 26.051 16.505 -19.931 1.00 43.28 179 ARG A N 1
ATOM 1364 C CA . ARG A 1 179 ? 24.979 15.608 -19.483 1.00 43.28 179 ARG A CA 1
ATOM 1365 C C . ARG A 1 179 ? 25.533 14.498 -18.573 1.00 43.28 179 ARG A C 1
ATOM 1367 O O . ARG A 1 179 ? 25.912 13.433 -19.055 1.00 43.28 179 ARG A O 1
ATOM 1374 N N . GLN A 1 180 ? 25.537 14.714 -17.257 1.00 33.81 180 GLN A N 1
ATOM 1375 C CA . GLN A 1 180 ? 25.840 13.667 -16.276 1.00 33.81 180 GLN A CA 1
ATOM 1376 C C . GLN A 1 180 ? 24.681 12.664 -16.179 1.00 33.81 180 GLN A C 1
ATOM 1378 O O . GLN A 1 180 ? 23.614 12.917 -15.619 1.00 33.81 180 GLN A O 1
ATOM 1383 N N . ARG A 1 181 ? 24.905 11.490 -16.771 1.00 37.59 181 ARG A N 1
ATOM 1384 C CA . ARG A 1 181 ? 24.027 10.324 -16.713 1.00 37.59 181 ARG A CA 1
ATOM 1385 C C . ARG A 1 181 ? 24.238 9.639 -15.359 1.00 37.59 181 ARG A C 1
ATOM 1387 O O . ARG A 1 181 ? 25.219 8.932 -15.163 1.00 37.59 181 ARG A O 1
ATOM 1394 N N . ARG A 1 182 ? 23.321 9.876 -14.420 1.00 34.22 182 ARG A N 1
ATOM 1395 C CA . ARG A 1 182 ? 23.272 9.209 -13.111 1.00 34.22 182 ARG A CA 1
ATOM 1396 C C . ARG A 1 182 ? 22.949 7.725 -13.325 1.00 34.22 182 ARG A C 1
ATOM 1398 O O . ARG A 1 182 ? 21.820 7.382 -13.668 1.00 34.22 182 ARG A O 1
ATOM 1405 N N . ILE A 1 183 ? 23.949 6.858 -13.188 1.00 37.97 183 ILE A N 1
ATOM 1406 C CA . ILE A 1 183 ? 23.776 5.403 -13.203 1.00 37.97 183 ILE A CA 1
ATOM 1407 C C . ILE A 1 183 ? 23.530 4.983 -11.754 1.00 37.97 183 ILE A C 1
ATOM 1409 O O . ILE A 1 183 ? 24.451 4.939 -10.945 1.00 37.97 183 ILE A O 1
ATOM 1413 N N . SER A 1 184 ? 22.270 4.731 -11.411 1.00 36.19 184 SER A N 1
ATOM 1414 C CA . SER A 1 184 ? 21.898 4.110 -10.140 1.00 36.19 184 SER A CA 1
ATOM 1415 C C . SER A 1 184 ? 21.821 2.602 -10.351 1.00 36.19 184 SER A C 1
ATOM 1417 O O . SER A 1 184 ? 20.884 2.103 -10.971 1.00 36.19 184 SER A O 1
ATOM 1419 N N . ALA A 1 185 ? 22.829 1.890 -9.854 1.00 37.09 185 ALA A N 1
ATOM 1420 C CA . ALA A 1 185 ? 22.817 0.442 -9.730 1.00 37.09 185 ALA A CA 1
ATOM 1421 C C . ALA A 1 185 ? 22.138 0.065 -8.405 1.00 37.09 185 ALA A C 1
ATOM 1423 O O . ALA A 1 185 ? 22.692 0.288 -7.332 1.00 37.09 185 ALA A O 1
ATOM 1424 N N . SER A 1 186 ? 20.940 -0.515 -8.474 1.00 36.25 186 SER A N 1
ATOM 1425 C CA . SER A 1 186 ? 20.350 -1.262 -7.362 1.00 36.25 186 SER A CA 1
ATOM 1426 C C . SER A 1 186 ? 19.898 -2.629 -7.870 1.00 36.25 186 SER A C 1
ATOM 1428 O O . SER A 1 186 ? 18.917 -2.780 -8.597 1.00 36.25 186 SER A O 1
ATOM 1430 N N . SER A 1 187 ? 20.699 -3.634 -7.518 1.00 34.12 187 SER A N 1
ATOM 1431 C CA . SER A 1 187 ? 20.443 -5.048 -7.763 1.00 34.12 187 SER A CA 1
ATOM 1432 C C . SER A 1 187 ? 20.134 -5.705 -6.428 1.00 34.12 187 SER A C 1
ATOM 1434 O O . SER A 1 187 ? 21.025 -5.795 -5.582 1.00 34.12 187 SER A O 1
ATOM 1436 N N . GLU A 1 188 ? 18.888 -6.158 -6.277 1.00 37.12 188 GLU A N 1
ATOM 1437 C CA . GLU A 1 188 ? 18.502 -7.173 -5.301 1.00 37.12 188 GLU A CA 1
ATOM 1438 C C . GLU A 1 188 ? 17.586 -8.209 -5.952 1.00 37.12 188 GLU A C 1
ATOM 1440 O O . GLU A 1 188 ? 16.514 -7.921 -6.513 1.00 37.12 188 GLU A O 1
ATOM 1445 N N . ARG A 1 189 ? 18.087 -9.440 -5.883 1.00 37.81 189 ARG A N 1
ATOM 1446 C CA . ARG A 1 189 ? 17.548 -10.673 -6.431 1.00 37.81 189 ARG A CA 1
ATOM 1447 C C . ARG A 1 189 ? 16.920 -11.432 -5.266 1.00 37.81 189 ARG A C 1
ATOM 1449 O O . ARG A 1 189 ? 17.620 -11.898 -4.380 1.00 37.81 189 ARG A O 1
ATOM 1456 N N . THR A 1 190 ? 15.598 -11.552 -5.277 1.00 34.91 190 THR A N 1
ATOM 1457 C CA . THR A 1 190 ? 14.862 -12.452 -4.385 1.00 34.91 190 THR A CA 1
ATOM 1458 C C . THR A 1 190 ? 14.898 -13.844 -5.013 1.00 34.91 190 THR A C 1
ATOM 1460 O O . THR A 1 190 ? 14.319 -14.053 -6.081 1.00 34.91 190 THR A O 1
ATOM 1463 N N . LEU A 1 191 ? 15.625 -14.772 -4.390 1.00 36.94 191 LEU A N 1
ATOM 1464 C CA . LEU A 1 191 ? 15.581 -16.198 -4.704 1.00 36.94 191 LEU A CA 1
ATOM 1465 C C . LEU A 1 191 ? 14.282 -16.780 -4.136 1.00 36.94 191 LEU A C 1
ATOM 1467 O O . LEU A 1 191 ? 14.042 -16.742 -2.933 1.00 36.94 191 LEU A O 1
ATOM 1471 N N . SER A 1 192 ? 13.432 -17.298 -5.017 1.00 36.19 192 SER A N 1
ATOM 1472 C CA . SER A 1 192 ? 12.309 -18.157 -4.649 1.00 36.19 192 SER A CA 1
ATOM 1473 C C . SER A 1 192 ? 12.849 -19.567 -4.400 1.00 36.19 192 SER A C 1
ATOM 1475 O O . SER A 1 192 ? 13.387 -20.184 -5.318 1.00 36.19 192 SER A O 1
ATOM 1477 N N . ALA A 1 193 ? 12.737 -20.055 -3.165 1.00 38.50 193 ALA A N 1
ATOM 1478 C CA . ALA A 1 193 ? 13.076 -21.428 -2.802 1.00 38.50 193 ALA A CA 1
ATOM 1479 C C . ALA A 1 193 ? 11.990 -22.418 -3.283 1.00 38.50 193 ALA A C 1
ATOM 1481 O O . ALA A 1 193 ? 10.818 -22.039 -3.379 1.00 38.50 193 ALA A O 1
ATOM 1482 N N . PRO A 1 194 ? 12.357 -23.676 -3.591 1.00 47.41 194 PRO A N 1
ATOM 1483 C CA . PRO A 1 194 ? 11.426 -24.694 -4.051 1.00 47.41 194 PRO A CA 1
ATOM 1484 C C . PRO A 1 194 ? 10.666 -25.346 -2.889 1.00 47.41 194 PRO A C 1
ATOM 1486 O O . PRO A 1 194 ? 11.156 -25.469 -1.769 1.00 47.41 194 PRO A O 1
ATOM 1489 N N . HIS A 1 195 ? 9.458 -25.808 -3.205 1.00 41.09 195 HIS A N 1
ATOM 1490 C CA . HIS A 1 195 ? 8.699 -26.767 -2.413 1.00 41.09 195 HIS A CA 1
ATOM 1491 C C . HIS A 1 195 ? 9.509 -28.046 -2.122 1.00 41.09 195 HIS A C 1
ATOM 1493 O O . HIS A 1 195 ? 10.255 -28.512 -2.979 1.00 41.09 195 HIS A O 1
ATOM 1499 N N . GLN A 1 196 ? 9.170 -28.663 -0.982 1.00 44.66 196 GLN A N 1
ATOM 1500 C CA . GLN A 1 196 ? 9.478 -30.023 -0.504 1.00 44.66 196 GLN A CA 1
ATOM 1501 C C . GLN A 1 196 ? 10.647 -30.148 0.485 1.00 44.66 196 GLN A C 1
ATOM 1503 O O . GLN A 1 196 ? 11.805 -30.223 0.103 1.00 44.66 196 GLN A O 1
ATOM 1508 N N . LEU A 1 197 ? 10.306 -30.316 1.767 1.00 38.75 197 LEU A N 1
ATOM 1509 C CA . LEU A 1 197 ? 10.503 -31.592 2.463 1.00 38.75 197 LEU A CA 1
ATOM 1510 C C . LEU A 1 197 ? 9.636 -31.631 3.724 1.00 38.75 197 LEU A C 1
ATOM 1512 O O . LEU A 1 197 ? 9.590 -30.697 4.520 1.00 38.75 197 LEU A O 1
ATOM 1516 N N . ALA A 1 198 ? 8.904 -32.731 3.847 1.00 47.81 198 ALA A N 1
ATOM 1517 C CA . ALA A 1 198 ? 8.110 -33.080 5.003 1.00 47.81 198 ALA A CA 1
ATOM 1518 C C . ALA A 1 198 ? 9.014 -33.301 6.224 1.00 47.81 198 ALA A C 1
ATOM 1520 O O . ALA A 1 198 ? 9.951 -34.092 6.176 1.00 47.81 198 ALA A O 1
ATOM 1521 N N . GLY A 1 199 ? 8.680 -32.647 7.332 1.00 37.88 199 GLY A N 1
ATOM 1522 C CA . GLY A 1 199 ? 9.280 -32.879 8.638 1.00 37.88 199 GLY A CA 1
ATOM 1523 C C . GLY A 1 199 ? 8.252 -32.570 9.713 1.00 37.88 199 GLY A C 1
ATOM 1524 O O . GLY A 1 199 ? 8.096 -31.427 10.124 1.00 37.88 199 GLY A O 1
ATOM 1525 N N . LYS A 1 200 ? 7.505 -33.597 10.125 1.00 49.25 200 LYS A N 1
ATOM 1526 C CA . LYS A 1 200 ? 6.658 -33.573 11.320 1.00 49.25 200 LYS A CA 1
ATOM 1527 C C . LYS A 1 200 ? 7.535 -33.233 12.527 1.00 49.25 200 LYS A C 1
ATOM 1529 O O . LYS A 1 200 ? 8.329 -34.072 12.939 1.00 49.25 200 LYS A O 1
ATOM 1534 N N . VAL A 1 201 ? 7.352 -32.059 13.119 1.00 40.84 201 VAL A N 1
ATOM 1535 C CA . VAL A 1 201 ? 7.747 -31.815 14.509 1.00 40.84 201 VAL A CA 1
ATOM 1536 C C . VAL A 1 201 ? 6.536 -31.226 15.211 1.00 40.84 201 VAL A C 1
ATOM 1538 O O . VAL A 1 201 ? 6.185 -30.062 15.041 1.00 40.84 201 VAL A O 1
ATOM 1541 N N . SER A 1 202 ? 5.842 -32.104 15.926 1.00 41.56 202 SER A N 1
ATOM 1542 C CA . SER A 1 202 ? 4.764 -31.765 16.843 1.00 41.56 202 SER A CA 1
ATOM 1543 C C . SER A 1 202 ? 5.275 -30.796 17.917 1.00 41.56 202 SER A C 1
ATOM 1545 O O . SER A 1 202 ? 6.387 -30.995 18.412 1.00 41.56 202 SER A O 1
ATOM 1547 N N . PRO A 1 203 ? 4.486 -29.798 18.344 1.00 53.06 203 PRO A N 1
ATOM 1548 C CA . PRO A 1 203 ? 4.797 -29.068 19.564 1.00 53.06 203 PRO A CA 1
ATOM 1549 C C . PRO A 1 203 ? 4.636 -30.010 20.770 1.00 53.06 203 PRO A C 1
ATOM 1551 O O . PRO A 1 203 ? 3.692 -30.810 20.791 1.00 53.06 203 PRO A O 1
ATOM 1554 N N . PRO A 1 204 ? 5.511 -29.947 21.791 1.00 50.19 204 PRO A N 1
ATOM 1555 C CA . PRO A 1 204 ? 5.227 -30.603 23.051 1.00 50.19 204 PRO A CA 1
ATOM 1556 C C . PRO A 1 204 ? 4.049 -29.872 23.698 1.00 50.19 204 PRO A C 1
ATOM 1558 O O . PRO A 1 204 ? 4.151 -28.716 24.106 1.00 50.19 204 PRO A O 1
ATOM 1561 N N . ALA A 1 205 ? 2.913 -30.560 23.778 1.00 49.03 205 ALA A N 1
ATOM 1562 C CA . ALA A 1 205 ? 1.833 -30.199 24.676 1.00 49.03 205 ALA A CA 1
ATOM 1563 C C . ALA A 1 205 ? 2.361 -30.317 26.114 1.00 49.03 205 ALA A C 1
ATOM 1565 O O . ALA A 1 205 ? 2.341 -31.385 26.718 1.00 49.03 205 ALA A O 1
ATOM 1566 N N . SER A 1 206 ? 2.878 -29.214 26.651 1.00 43.22 206 SER A N 1
ATOM 1567 C CA . SER A 1 206 ? 3.176 -29.070 28.073 1.00 43.22 206 SER A CA 1
ATOM 1568 C C . SER A 1 206 ? 1.875 -28.751 28.812 1.00 43.22 206 SER A C 1
ATOM 1570 O O . SER A 1 206 ? 1.642 -27.624 29.245 1.00 43.22 206 SER A O 1
ATOM 1572 N N . SER A 1 207 ? 1.005 -29.756 28.936 1.00 51.81 207 SER A N 1
ATOM 1573 C CA . SER A 1 207 ? -0.036 -29.768 29.959 1.00 51.81 207 SER A CA 1
ATOM 1574 C C . SER A 1 207 ? 0.615 -30.145 31.290 1.00 51.81 207 SER A C 1
ATOM 1576 O O . SER A 1 207 ? 0.764 -31.326 31.606 1.00 51.81 207 SER A O 1
ATOM 1578 N N . VAL A 1 208 ? 1.024 -29.151 32.076 1.00 46.66 208 VAL A N 1
ATOM 1579 C CA . VAL A 1 208 ? 1.289 -29.371 33.502 1.00 46.66 208 VAL A CA 1
ATOM 1580 C C . VAL A 1 208 ? 0.035 -28.953 34.247 1.00 46.66 208 VAL A C 1
ATOM 1582 O O . VAL A 1 208 ? -0.097 -27.846 34.758 1.00 46.66 208 VAL A O 1
ATOM 1585 N N . ASP A 1 209 ? -0.918 -29.877 34.236 1.00 47.62 209 ASP A N 1
ATOM 1586 C CA . ASP A 1 209 ? -2.103 -29.870 35.077 1.00 47.62 209 ASP A CA 1
ATOM 1587 C C . ASP A 1 209 ? -1.638 -30.222 36.503 1.00 47.62 209 ASP A C 1
ATOM 1589 O O . ASP A 1 209 ? -1.669 -31.374 36.942 1.00 47.62 209 ASP A O 1
ATOM 1593 N N . ALA A 1 210 ? -1.090 -29.235 37.218 1.00 45.75 210 ALA A N 1
ATOM 1594 C CA . ALA A 1 210 ? -0.736 -29.373 38.625 1.00 45.75 210 ALA A CA 1
ATOM 1595 C C . ALA A 1 210 ? -2.021 -29.334 39.467 1.00 45.75 210 ALA A C 1
ATOM 1597 O O . ALA A 1 210 ? -2.356 -28.335 40.103 1.00 45.75 2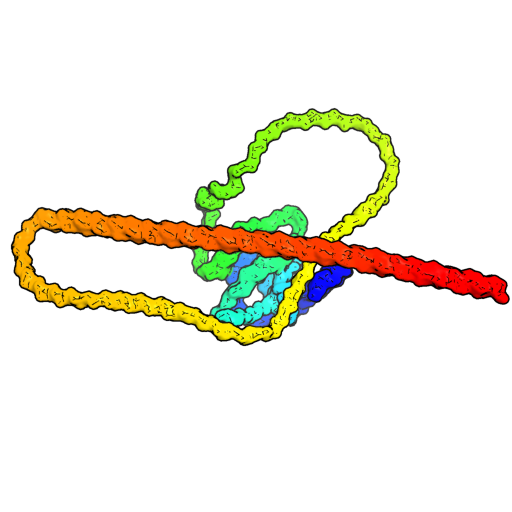10 ALA A O 1
ATOM 1598 N N . ARG A 1 211 ? -2.758 -30.453 39.463 1.00 43.00 211 ARG A N 1
ATOM 1599 C CA . ARG A 1 211 ? -3.793 -30.748 40.459 1.00 43.00 211 ARG A CA 1
ATOM 1600 C C . ARG A 1 211 ? -3.138 -30.846 41.830 1.00 43.00 211 ARG A C 1
ATOM 1602 O O . ARG A 1 211 ? -2.682 -31.910 42.244 1.00 43.00 211 ARG A O 1
ATOM 1609 N N . PHE A 1 212 ? -3.136 -29.737 42.554 1.00 44.34 212 PHE A N 1
ATOM 1610 C CA . PHE A 1 212 ? -2.977 -29.777 43.997 1.00 44.34 212 PHE A CA 1
ATOM 1611 C C . PHE A 1 212 ? -4.207 -30.465 44.607 1.00 44.34 212 PHE A C 1
ATOM 1613 O O . PHE A 1 212 ? -5.338 -30.070 44.306 1.00 44.34 212 PHE A O 1
ATOM 1620 N N . PRO A 1 213 ? -4.032 -31.493 45.454 1.00 45.88 213 PRO A N 1
ATOM 1621 C CA . PRO A 1 213 ? -5.146 -32.072 46.182 1.00 45.88 213 PRO A CA 1
ATOM 1622 C C . PRO A 1 213 ? -5.666 -31.027 47.174 1.00 45.88 213 PRO A C 1
ATOM 1624 O O . PRO A 1 213 ? -5.003 -30.692 48.155 1.00 45.88 213 PRO A O 1
ATOM 1627 N N . GLN A 1 214 ? -6.867 -30.506 46.916 1.00 43.41 214 GLN A N 1
ATOM 1628 C CA . GLN A 1 214 ? -7.639 -29.762 47.905 1.00 43.41 214 GLN A CA 1
ATOM 1629 C C . GLN A 1 214 ? -8.022 -30.733 49.029 1.00 43.41 214 GLN A C 1
ATOM 1631 O O . GLN A 1 214 ? -9.042 -31.420 48.993 1.00 43.41 214 GLN A O 1
ATOM 1636 N N . VAL A 1 215 ? -7.160 -30.811 50.037 1.00 42.72 215 VAL A N 1
ATOM 1637 C CA . VAL A 1 215 ? -7.443 -31.478 51.301 1.00 42.72 215 VAL A CA 1
ATOM 1638 C C . VAL A 1 215 ? -8.436 -30.589 52.055 1.00 42.72 215 VAL A C 1
ATOM 1640 O O . VAL A 1 215 ? -8.071 -29.663 52.774 1.00 42.72 215 VAL A O 1
ATOM 1643 N N . SER A 1 216 ? -9.728 -30.833 51.823 1.00 49.75 216 SER A N 1
ATOM 1644 C CA . SER A 1 216 ? -10.828 -30.209 52.561 1.00 49.75 216 SER A CA 1
ATOM 1645 C C . SER A 1 216 ? -10.888 -30.803 53.971 1.00 49.75 216 SER A C 1
ATOM 1647 O O . SER A 1 216 ? -11.637 -31.740 54.246 1.00 49.75 216 SER A O 1
ATOM 1649 N N . ILE A 1 217 ? -10.073 -30.266 54.881 1.00 44.50 217 ILE A N 1
ATOM 1650 C CA . ILE A 1 217 ? -10.211 -30.517 56.318 1.00 44.50 217 ILE A CA 1
ATOM 1651 C C . ILE A 1 217 ? -11.362 -29.643 56.811 1.00 44.50 217 ILE A C 1
ATOM 1653 O O . ILE A 1 217 ? -11.203 -28.465 57.125 1.00 44.50 217 ILE A O 1
ATOM 1657 N N . LYS A 1 218 ? -12.558 -30.234 56.867 1.00 46.31 218 LYS A N 1
ATOM 1658 C CA . LYS A 1 218 ? -13.701 -29.679 57.597 1.00 46.31 218 LYS A CA 1
ATOM 1659 C C . LYS A 1 218 ? -13.480 -29.888 59.096 1.00 46.31 218 LYS A C 1
ATOM 1661 O O . LYS A 1 218 ? -14.065 -30.784 59.695 1.00 46.31 218 LYS A O 1
ATOM 1666 N N . GLN A 1 219 ? -12.629 -29.069 59.708 1.00 45.88 219 GLN A N 1
ATOM 1667 C CA . GLN A 1 219 ? -12.629 -28.904 61.160 1.00 45.88 219 GLN A CA 1
ATOM 1668 C C . GLN A 1 219 ? -13.646 -27.819 61.518 1.00 45.88 219 GLN A C 1
ATOM 1670 O O . GLN A 1 219 ? -13.390 -26.624 61.388 1.00 45.88 219 GLN A O 1
ATOM 1675 N N . ALA A 1 220 ? -14.830 -28.259 61.943 1.00 47.91 220 ALA A N 1
ATOM 1676 C CA . ALA A 1 220 ? -15.833 -27.410 62.566 1.00 47.91 220 ALA A CA 1
ATOM 1677 C C . ALA A 1 220 ? -15.338 -27.003 63.963 1.00 47.91 220 ALA A C 1
ATOM 1679 O O . ALA A 1 220 ? -15.621 -27.662 64.959 1.00 47.91 220 ALA A O 1
ATOM 1680 N N . MET A 1 221 ? -14.542 -25.938 64.020 1.00 47.59 221 MET A N 1
ATOM 1681 C CA . MET A 1 221 ? -14.167 -25.277 65.266 1.00 47.59 221 MET A CA 1
ATOM 1682 C C . MET A 1 221 ? -15.238 -24.231 65.582 1.00 47.59 221 MET A C 1
ATOM 1684 O O . MET A 1 221 ? -15.507 -23.335 64.780 1.00 47.59 221 MET A O 1
ATOM 1688 N N . ALA A 1 222 ? -15.881 -24.391 66.737 1.00 51.53 222 ALA A N 1
ATOM 1689 C CA . ALA A 1 222 ? -16.879 -23.472 67.261 1.00 51.53 222 ALA A CA 1
ATOM 1690 C C . ALA A 1 222 ? -16.306 -22.047 67.326 1.00 51.53 222 ALA A C 1
ATOM 1692 O O . ALA A 1 222 ? -15.295 -21.797 67.980 1.00 51.53 222 ALA A O 1
ATOM 1693 N N . VAL A 1 223 ? -16.951 -21.126 66.610 1.00 50.88 223 VAL A N 1
ATOM 1694 C CA . VAL A 1 223 ? -16.564 -19.715 66.532 1.00 50.88 223 VAL A CA 1
ATOM 1695 C C . VAL A 1 223 ? -16.884 -19.048 67.878 1.00 50.88 223 VAL A C 1
ATOM 1697 O O . VAL A 1 223 ? -18.057 -19.011 68.257 1.00 50.88 223 VAL A O 1
ATOM 1700 N N . PRO A 1 224 ? -15.887 -18.516 68.610 1.00 59.50 224 PRO A N 1
ATOM 1701 C CA . PRO A 1 224 ? -16.141 -17.732 69.810 1.00 59.50 224 PRO A CA 1
ATOM 1702 C C . PRO A 1 224 ? -16.837 -16.409 69.444 1.00 59.50 224 PRO A C 1
ATOM 1704 O O . PRO A 1 224 ? -16.625 -15.887 68.343 1.00 59.50 224 PRO A O 1
ATOM 1707 N N . PRO A 1 225 ? -17.651 -15.837 70.347 1.00 52.31 225 PRO A N 1
ATOM 1708 C CA . PRO A 1 225 ? -18.388 -14.604 70.092 1.00 52.31 225 PRO A CA 1
ATOM 1709 C C . PRO A 1 225 ? -17.419 -13.459 69.770 1.00 52.31 225 PRO A C 1
ATOM 1711 O O . PRO A 1 225 ? -16.579 -13.073 70.583 1.00 52.31 225 PRO A O 1
ATOM 1714 N N . ARG A 1 226 ? -17.517 -12.944 68.540 1.00 50.19 226 ARG A N 1
ATOM 1715 C CA . ARG A 1 226 ? -16.663 -1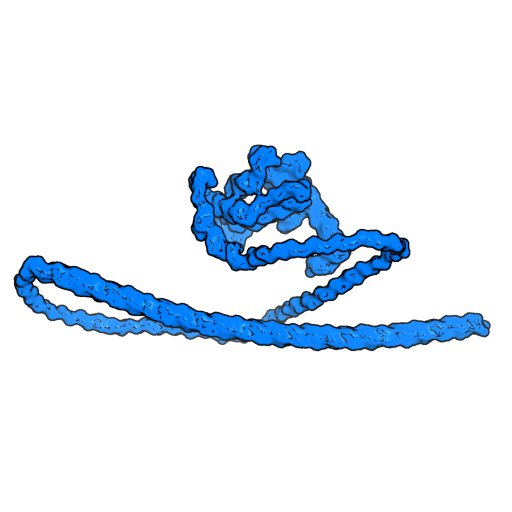1.873 68.020 1.00 50.19 226 ARG A CA 1
ATOM 1716 C C . ARG A 1 226 ? -17.052 -10.539 68.648 1.00 50.19 226 ARG A C 1
ATOM 1718 O O . ARG A 1 226 ? -18.200 -10.114 68.566 1.00 50.19 226 ARG A O 1
ATOM 1725 N N . SER A 1 227 ? -16.072 -9.864 69.237 1.00 60.66 227 SER A N 1
ATOM 1726 C CA . SER A 1 227 ? -16.181 -8.471 69.662 1.00 60.66 227 SER A CA 1
ATOM 1727 C C . SER A 1 227 ? -16.242 -7.546 68.438 1.00 60.66 227 SER A C 1
ATOM 1729 O O . SER A 1 227 ? -15.547 -7.771 67.443 1.00 60.66 227 SER A O 1
ATOM 1731 N N . ASN A 1 228 ? -17.038 -6.474 68.510 1.00 58.72 228 ASN A N 1
ATOM 1732 C CA . ASN A 1 228 ? -17.265 -5.522 67.405 1.00 58.72 228 ASN A CA 1
ATOM 1733 C C . ASN A 1 228 ? -15.998 -4.785 66.916 1.00 58.72 228 ASN A C 1
ATOM 1735 O O . ASN A 1 228 ? -16.025 -4.147 65.870 1.00 58.72 228 ASN A O 1
ATOM 1739 N N . LEU A 1 229 ? -14.871 -4.905 67.626 1.00 60.16 229 LEU A N 1
ATOM 1740 C CA . LEU A 1 229 ? -13.571 -4.360 67.215 1.00 60.16 229 LEU A CA 1
ATOM 1741 C C . LEU A 1 229 ? -12.797 -5.286 66.255 1.00 60.16 229 LEU A C 1
ATOM 1743 O O . LEU A 1 229 ? -11.892 -4.833 65.563 1.00 60.16 229 LEU A O 1
ATOM 1747 N N . SER A 1 230 ? -13.164 -6.569 66.162 1.00 59.62 230 SER A N 1
ATOM 1748 C CA . SER A 1 230 ? -12.463 -7.558 65.325 1.00 59.62 230 SER A CA 1
ATOM 1749 C C . SER A 1 230 ? -12.690 -7.384 63.815 1.00 59.62 230 SER A C 1
ATOM 1751 O O . SER A 1 230 ? -11.848 -7.790 63.018 1.00 59.62 230 SER A O 1
ATOM 1753 N N . GLY A 1 231 ? -13.789 -6.742 63.400 1.00 67.69 231 GLY A N 1
ATOM 1754 C CA . GLY A 1 231 ? -14.084 -6.500 61.982 1.00 67.69 231 GLY A CA 1
ATOM 1755 C C . GLY A 1 231 ? -13.112 -5.522 61.316 1.00 67.69 231 GLY A C 1
ATOM 1756 O O . GLY A 1 231 ? -12.764 -5.698 60.152 1.00 67.69 231 GLY A O 1
ATOM 1757 N N . LEU A 1 232 ? -12.625 -4.533 62.071 1.00 75.75 232 LEU A N 1
ATOM 1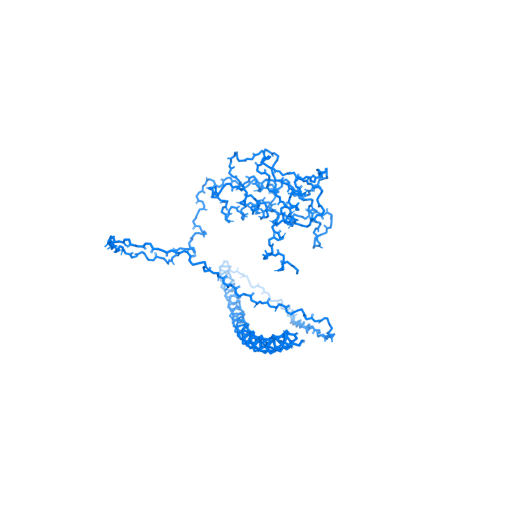758 C CA . LEU A 1 232 ? -11.751 -3.481 61.548 1.00 75.75 232 LEU A CA 1
ATOM 1759 C C . LEU A 1 232 ? -10.324 -4.003 61.309 1.00 75.75 232 LEU A C 1
ATOM 1761 O O . LEU A 1 232 ? -9.733 -3.727 60.269 1.00 75.75 232 LEU A O 1
ATOM 1765 N N . PHE A 1 233 ? -9.811 -4.847 62.211 1.00 79.69 233 PHE A N 1
ATOM 1766 C CA . PHE A 1 233 ? -8.508 -5.501 62.040 1.00 79.69 233 PHE A CA 1
ATOM 1767 C C . PHE A 1 233 ? -8.497 -6.516 60.893 1.00 79.69 233 PHE A C 1
ATOM 1769 O O . PHE A 1 233 ? -7.525 -6.565 60.144 1.00 79.69 233 PHE A O 1
ATOM 1776 N N . ASN A 1 234 ? -9.581 -7.275 60.703 1.00 79.62 234 ASN A N 1
ATOM 1777 C CA . ASN A 1 234 ? -9.677 -8.210 59.579 1.00 79.62 234 ASN A CA 1
ATOM 1778 C C . ASN A 1 234 ? -9.640 -7.479 58.226 1.00 79.62 234 ASN A C 1
ATOM 1780 O O . ASN A 1 234 ? -8.940 -7.920 57.324 1.00 79.62 234 ASN A O 1
ATOM 1784 N N . GLY A 1 235 ? -10.296 -6.317 58.109 1.00 83.25 235 GLY A N 1
ATOM 1785 C CA . GLY A 1 235 ? -10.247 -5.513 56.883 1.00 83.25 235 GLY A CA 1
ATOM 1786 C C . GLY A 1 235 ? -8.846 -4.987 56.543 1.00 83.25 235 GLY A C 1
ATOM 1787 O O . GLY A 1 235 ? -8.465 -4.966 55.375 1.00 83.25 235 GLY A O 1
ATOM 1788 N N . VAL A 1 236 ? -8.053 -4.605 57.552 1.00 87.75 236 VAL A N 1
ATOM 1789 C CA . VAL A 1 236 ? -6.656 -4.178 57.347 1.00 87.75 236 VAL A CA 1
ATOM 1790 C C . VAL A 1 236 ? -5.782 -5.355 56.912 1.00 87.75 236 VAL A C 1
ATOM 1792 O O . VAL A 1 236 ? -4.981 -5.206 55.992 1.00 87.75 236 VAL A O 1
ATOM 1795 N N . ILE A 1 237 ? -5.960 -6.532 57.520 1.00 88.31 237 ILE A N 1
ATOM 1796 C CA . ILE A 1 237 ? -5.230 -7.747 57.132 1.00 88.31 237 ILE A CA 1
ATOM 1797 C C . ILE A 1 237 ? -5.559 -8.135 55.686 1.00 88.31 237 ILE A C 1
ATOM 1799 O O . ILE A 1 237 ? -4.636 -8.388 54.914 1.00 88.31 237 ILE A O 1
ATOM 1803 N N . ASP A 1 238 ? -6.836 -8.109 55.295 1.00 89.25 238 ASP A N 1
ATOM 1804 C CA . ASP A 1 238 ? -7.267 -8.420 53.928 1.00 89.25 238 ASP A CA 1
ATOM 1805 C C . ASP A 1 238 ? -6.695 -7.424 52.908 1.00 89.25 238 ASP A C 1
ATOM 1807 O O . ASP A 1 238 ? -6.263 -7.818 51.822 1.00 89.25 238 ASP A O 1
ATOM 1811 N N . LEU A 1 239 ? -6.645 -6.132 53.256 1.00 91.75 239 LEU A N 1
ATOM 1812 C CA . LEU A 1 239 ? -6.046 -5.102 52.407 1.00 91.75 239 LEU A CA 1
ATOM 1813 C C . LEU A 1 239 ? -4.533 -5.315 52.249 1.00 91.75 239 LEU A C 1
ATOM 1815 O O . LEU A 1 239 ? -4.021 -5.248 51.133 1.00 91.75 239 LEU A O 1
ATOM 1819 N N . CYS A 1 240 ? -3.822 -5.621 53.339 1.00 93.56 240 CYS A N 1
ATOM 1820 C CA . CYS A 1 240 ? -2.395 -5.941 53.295 1.00 93.56 240 CYS A CA 1
ATOM 1821 C C . CYS A 1 240 ? -2.115 -7.217 52.488 1.00 93.56 240 CYS A C 1
ATOM 1823 O O . CYS A 1 240 ? -1.172 -7.242 51.701 1.00 93.56 240 CYS A O 1
ATOM 1825 N N . GLN A 1 241 ? -2.937 -8.261 52.641 1.00 93.69 241 GLN A N 1
ATOM 1826 C CA . GLN A 1 241 ? -2.809 -9.496 51.864 1.00 93.69 241 GLN A CA 1
ATOM 1827 C C . GLN A 1 241 ? -3.049 -9.253 50.373 1.00 93.69 241 GLN A C 1
ATOM 1829 O O . GLN A 1 241 ? -2.273 -9.737 49.551 1.00 93.69 241 GLN A O 1
ATOM 1834 N N . ARG A 1 242 ? -4.067 -8.458 50.017 1.00 94.19 242 ARG A N 1
ATOM 1835 C CA . ARG A 1 242 ? -4.324 -8.082 48.623 1.00 94.19 242 ARG A CA 1
ATOM 1836 C C . ARG A 1 242 ? -3.169 -7.273 48.035 1.00 94.19 242 ARG A C 1
ATOM 1838 O O . ARG A 1 242 ? -2.710 -7.603 46.949 1.00 94.19 242 ARG A O 1
ATOM 1845 N N . GLY A 1 243 ? -2.651 -6.291 48.775 1.00 95.56 243 GLY A N 1
ATOM 1846 C CA . GLY A 1 243 ? -1.502 -5.494 48.340 1.00 95.56 243 GLY A CA 1
ATOM 1847 C C . GLY A 1 243 ? -0.239 -6.336 48.123 1.00 95.56 243 GLY A C 1
ATOM 1848 O O . GLY A 1 243 ? 0.459 -6.153 47.130 1.00 95.56 243 GLY A O 1
ATOM 1849 N N . LEU A 1 244 ? 0.030 -7.311 49.000 1.00 96.38 244 LEU A N 1
ATOM 1850 C CA . LEU A 1 244 ? 1.135 -8.261 48.822 1.00 96.38 244 LEU A CA 1
ATOM 1851 C C . LEU A 1 244 ? 0.933 -9.165 47.599 1.00 96.38 244 LEU A C 1
ATOM 1853 O O . LEU A 1 244 ? 1.890 -9.439 46.877 1.00 96.38 244 LEU A O 1
ATOM 1857 N N . GLN A 1 245 ? -0.298 -9.614 47.351 1.00 95.19 245 GLN A N 1
ATOM 1858 C CA . GLN A 1 245 ? -0.612 -10.437 46.185 1.00 95.19 245 GLN A CA 1
ATOM 1859 C C . GLN A 1 245 ? -0.445 -9.649 44.879 1.00 95.19 245 GLN A C 1
ATOM 1861 O O . GLN A 1 245 ? 0.165 -10.153 43.939 1.00 95.19 245 GLN A O 1
ATOM 1866 N N . GLU A 1 246 ? -0.917 -8.403 44.835 1.00 95.50 246 GLU A N 1
ATOM 1867 C CA . GLU A 1 246 ? -0.725 -7.501 43.694 1.00 95.50 246 GLU A CA 1
ATOM 1868 C C . GLU A 1 246 ? 0.767 -7.225 43.448 1.00 95.50 246 GLU A C 1
ATOM 1870 O O . GLU A 1 246 ? 1.238 -7.367 42.317 1.00 95.50 246 GLU A O 1
ATOM 1875 N N . ALA A 1 247 ? 1.543 -6.948 44.502 1.00 94.94 247 ALA A N 1
ATOM 1876 C CA . ALA A 1 247 ? 2.991 -6.758 44.398 1.00 94.94 247 ALA A CA 1
ATOM 1877 C C . ALA A 1 247 ? 3.705 -8.000 43.831 1.00 94.94 247 ALA A C 1
ATOM 1879 O O . ALA A 1 247 ? 4.518 -7.873 42.914 1.00 94.94 247 ALA A O 1
ATOM 1880 N N . ALA A 1 248 ? 3.346 -9.201 44.296 1.00 95.50 248 ALA A N 1
ATOM 1881 C CA . ALA A 1 248 ? 3.909 -10.450 43.781 1.00 95.50 248 ALA A CA 1
ATOM 1882 C C . ALA A 1 248 ? 3.556 -10.685 42.301 1.00 95.50 248 ALA A C 1
ATOM 1884 O O . ALA A 1 248 ? 4.397 -11.137 41.522 1.00 95.50 248 ALA A O 1
ATOM 1885 N N . THR A 1 249 ? 2.330 -10.348 41.877 1.00 96.19 249 THR A N 1
ATOM 1886 C CA . THR A 1 249 ? 1.952 -10.447 40.457 1.00 96.19 249 THR A CA 1
ATOM 1887 C C . THR A 1 249 ? 2.721 -9.463 39.581 1.00 96.19 249 THR A C 1
ATOM 1889 O O . THR A 1 249 ? 3.115 -9.819 38.471 1.00 96.19 249 THR A O 1
ATOM 1892 N N . PHE A 1 250 ? 2.987 -8.256 40.085 1.00 96.88 250 PHE A N 1
ATOM 1893 C CA . PHE A 1 250 ? 3.764 -7.254 39.366 1.00 96.88 250 PHE A CA 1
ATOM 1894 C C . PHE A 1 250 ? 5.231 -7.676 39.214 1.00 96.88 250 PHE A C 1
ATOM 1896 O O . PHE A 1 250 ? 5.803 -7.550 38.133 1.00 96.88 250 PHE A O 1
ATOM 1903 N N . GLU A 1 251 ? 5.830 -8.252 40.257 1.00 96.56 251 GLU A N 1
ATOM 1904 C CA . GLU A 1 251 ? 7.198 -8.781 40.205 1.00 96.56 251 GLU A CA 1
ATOM 1905 C C . GLU A 1 251 ? 7.325 -9.953 39.212 1.00 96.56 251 GLU A C 1
ATOM 1907 O O . GLU A 1 251 ? 8.275 -10.005 38.422 1.00 96.56 251 GLU A O 1
ATOM 1912 N N . ALA A 1 252 ? 6.327 -10.844 39.167 1.00 94.94 252 ALA A N 1
ATOM 1913 C CA . ALA A 1 252 ? 6.271 -11.925 38.183 1.00 94.94 252 ALA A CA 1
ATOM 1914 C C . ALA A 1 252 ? 6.136 -11.400 36.740 1.00 94.94 252 ALA A C 1
ATOM 1916 O O . ALA A 1 252 ? 6.830 -11.881 35.842 1.00 94.94 252 ALA A O 1
ATOM 1917 N N . GLN A 1 253 ? 5.291 -10.385 36.510 1.00 96.75 253 GLN A N 1
ATOM 1918 C CA . GLN A 1 253 ? 5.154 -9.744 35.196 1.00 96.75 253 GLN A CA 1
ATOM 1919 C C . GLN A 1 253 ? 6.439 -9.028 34.769 1.00 96.75 253 GLN A C 1
ATOM 1921 O O . GLN A 1 253 ? 6.866 -9.171 33.625 1.00 96.75 253 GLN A O 1
ATOM 1926 N N . SER A 1 254 ? 7.085 -8.312 35.691 1.00 96.94 254 SER A N 1
ATOM 1927 C CA . SER A 1 254 ? 8.365 -7.641 35.447 1.00 96.94 254 SER A CA 1
ATOM 1928 C C . SER A 1 254 ? 9.454 -8.643 35.049 1.00 96.94 254 SER A C 1
ATOM 1930 O O . SER A 1 254 ? 10.137 -8.456 34.042 1.00 96.94 254 SER A O 1
ATOM 1932 N N . SER A 1 255 ? 9.545 -9.766 35.769 1.00 95.50 255 SER A N 1
ATOM 1933 C CA . SER A 1 255 ? 10.486 -10.848 35.454 1.00 95.50 255 SER A CA 1
ATOM 1934 C C . SER A 1 255 ? 10.216 -11.455 34.072 1.00 95.50 255 SER A C 1
ATOM 1936 O O . SER A 1 255 ? 11.147 -11.672 33.297 1.00 95.50 255 SER A O 1
ATOM 1938 N N . SER A 1 256 ? 8.940 -11.674 33.727 1.00 96.44 256 SER A N 1
ATOM 1939 C CA . SER A 1 256 ? 8.534 -12.168 32.404 1.00 96.44 256 SER A CA 1
ATOM 1940 C C . SER A 1 256 ? 8.970 -11.215 31.288 1.00 96.44 256 SER A C 1
ATOM 1942 O O . SER A 1 256 ? 9.659 -11.633 30.356 1.00 96.44 256 SER A O 1
ATOM 1944 N N . LEU A 1 257 ? 8.652 -9.922 31.412 1.00 96.00 257 LEU A N 1
ATOM 1945 C CA . LEU A 1 257 ? 9.033 -8.901 30.430 1.00 96.00 257 LEU A CA 1
ATOM 1946 C C . LEU A 1 257 ? 10.554 -8.765 30.295 1.00 96.00 257 LEU A C 1
ATOM 1948 O O . LEU A 1 257 ? 11.060 -8.568 29.191 1.00 96.00 257 LEU A O 1
ATOM 1952 N N . GLN A 1 258 ? 11.300 -8.917 31.391 1.00 96.88 258 GLN A N 1
ATOM 1953 C CA . GLN A 1 258 ? 12.759 -8.905 31.352 1.00 96.88 258 GLN A CA 1
ATOM 1954 C C . GLN A 1 258 ? 13.305 -10.086 30.536 1.00 96.88 258 GLN A C 1
ATOM 1956 O O . GLN A 1 258 ? 14.184 -9.896 29.692 1.00 96.88 258 GLN A O 1
ATOM 1961 N N . THR A 1 259 ? 12.764 -11.294 30.731 1.00 96.19 259 THR A N 1
ATOM 1962 C CA . THR A 1 259 ? 13.173 -12.469 29.942 1.00 96.19 259 THR A CA 1
ATOM 1963 C C . THR A 1 259 ? 12.806 -12.352 28.464 1.00 96.19 259 THR A C 1
ATOM 1965 O O . THR A 1 259 ? 13.618 -12.693 27.602 1.00 96.19 259 THR A O 1
ATOM 1968 N N . GLU A 1 260 ? 11.630 -11.800 28.153 1.00 95.75 260 GLU A N 1
ATOM 1969 C CA . GLU A 1 260 ? 11.230 -11.498 26.778 1.00 95.75 260 GLU A CA 1
ATOM 1970 C C . GLU A 1 260 ? 12.152 -10.455 26.137 1.00 95.75 260 GLU A C 1
ATOM 1972 O O . GLU A 1 260 ? 12.539 -10.606 24.978 1.00 95.75 260 GLU A O 1
ATOM 1977 N N . GLY A 1 261 ? 12.567 -9.437 26.899 1.00 96.38 261 GLY A N 1
ATOM 1978 C CA . GLY A 1 261 ? 13.523 -8.423 26.458 1.00 96.38 261 GLY A CA 1
ATOM 1979 C C . GLY A 1 261 ? 14.860 -9.025 26.018 1.00 96.38 261 GLY A C 1
ATOM 1980 O O . GLY A 1 261 ? 15.326 -8.742 24.915 1.00 96.38 261 GLY A O 1
ATOM 1981 N N . VAL A 1 262 ? 15.431 -9.923 26.829 1.00 97.38 262 VAL A N 1
ATOM 1982 C CA . VAL A 1 262 ? 16.690 -10.622 26.506 1.00 97.38 262 VAL A CA 1
ATOM 1983 C C . VAL A 1 262 ? 16.538 -11.513 25.267 1.00 97.38 262 VAL A C 1
ATOM 1985 O O . VAL A 1 262 ? 17.422 -11.539 24.409 1.00 97.38 262 VAL A O 1
ATOM 1988 N N . ASN A 1 263 ? 15.409 -12.216 25.129 1.00 96.75 263 ASN A N 1
ATOM 1989 C CA . ASN A 1 263 ? 15.142 -13.046 23.953 1.00 96.75 263 ASN A CA 1
ATOM 1990 C C . ASN A 1 263 ? 15.012 -12.200 22.672 1.00 96.75 263 ASN A C 1
ATOM 1992 O O . ASN A 1 263 ? 15.610 -12.517 21.643 1.00 96.75 263 ASN A O 1
ATOM 1996 N N . ASN A 1 264 ? 14.296 -11.076 22.744 1.00 94.94 264 ASN A N 1
ATOM 1997 C CA . ASN A 1 264 ? 14.164 -10.144 21.626 1.00 94.94 264 ASN A CA 1
ATOM 1998 C C . ASN A 1 264 ? 15.517 -9.547 21.220 1.00 94.94 264 ASN A C 1
ATOM 2000 O O . ASN A 1 264 ? 15.809 -9.443 20.028 1.00 94.94 264 ASN A O 1
ATOM 2004 N N . GLU A 1 265 ? 16.376 -9.211 22.183 1.00 97.38 265 GLU A N 1
ATOM 2005 C CA . GLU A 1 265 ? 17.726 -8.722 21.902 1.00 97.38 265 GLU A CA 1
ATOM 2006 C C . GLU A 1 265 ? 18.590 -9.783 21.199 1.00 97.38 265 GLU A C 1
ATOM 2008 O O . GLU A 1 265 ? 19.281 -9.474 20.221 1.00 97.38 265 GLU A O 1
ATOM 2013 N N . ALA A 1 266 ? 18.495 -11.048 21.621 1.00 97.44 266 ALA A N 1
ATOM 2014 C CA . ALA A 1 266 ? 19.164 -12.163 20.956 1.00 97.44 266 ALA A CA 1
ATOM 2015 C C . ALA A 1 266 ? 18.687 -12.345 19.502 1.00 97.44 266 ALA A C 1
ATOM 2017 O O . ALA A 1 266 ? 19.516 -12.489 18.600 1.00 97.44 266 ALA A O 1
ATOM 2018 N N . ILE A 1 267 ? 17.375 -12.257 19.250 1.00 97.25 267 ILE A N 1
ATOM 2019 C CA . ILE A 1 267 ? 16.799 -12.334 17.897 1.00 97.25 267 ILE A CA 1
ATOM 2020 C C . ILE A 1 267 ? 17.284 -11.166 17.027 1.00 97.25 267 ILE A C 1
ATOM 2022 O O . ILE A 1 267 ? 17.704 -11.375 15.889 1.00 97.25 267 ILE A O 1
ATOM 2026 N N . ILE A 1 268 ? 17.280 -9.937 17.555 1.00 96.19 268 ILE A N 1
ATOM 2027 C CA . ILE A 1 268 ? 17.770 -8.753 16.834 1.00 96.19 268 ILE A CA 1
ATOM 2028 C C . ILE A 1 268 ? 19.252 -8.915 16.473 1.00 96.19 268 ILE A C 1
ATOM 2030 O O . ILE A 1 268 ? 19.661 -8.561 15.364 1.00 96.19 268 ILE A O 1
ATOM 2034 N N . LYS A 1 269 ? 20.062 -9.461 17.386 1.00 98.19 269 LYS A N 1
ATOM 2035 C CA . LYS A 1 269 ? 21.484 -9.723 17.143 1.00 98.19 269 LYS A CA 1
ATOM 2036 C C . LYS A 1 269 ? 21.692 -10.756 16.032 1.00 98.19 269 LYS A C 1
ATOM 2038 O O . LYS A 1 269 ? 22.527 -10.520 15.159 1.00 98.19 269 LYS A O 1
ATOM 2043 N N . GLU A 1 270 ? 20.924 -11.845 16.026 1.00 97.94 270 GLU A N 1
ATOM 2044 C CA . GLU A 1 270 ? 21.008 -12.866 14.973 1.00 97.94 270 GLU A CA 1
ATOM 2045 C C . GLU A 1 270 ? 20.565 -12.316 13.611 1.00 97.94 270 GLU A C 1
ATOM 2047 O O . GLU A 1 270 ? 21.264 -12.503 12.617 1.00 97.94 270 GLU A O 1
ATOM 2052 N N . LEU A 1 271 ? 19.472 -11.545 13.561 1.00 97.12 271 LEU A N 1
ATOM 2053 C CA . LEU A 1 271 ? 19.016 -10.904 12.324 1.00 97.12 271 LEU A CA 1
ATOM 2054 C C . LEU A 1 271 ? 20.074 -9.953 11.750 1.00 97.12 271 LEU A C 1
ATOM 2056 O O . LEU A 1 271 ? 20.308 -9.951 10.544 1.00 97.12 271 LEU A O 1
ATOM 2060 N N . ARG A 1 272 ? 20.769 -9.186 12.600 1.00 97.88 272 ARG A N 1
ATOM 2061 C CA . ARG A 1 272 ? 21.883 -8.328 12.157 1.00 97.88 272 ARG A CA 1
ATOM 2062 C C . ARG A 1 272 ? 23.039 -9.146 11.580 1.00 97.88 272 ARG A C 1
ATOM 2064 O O . ARG A 1 272 ? 23.552 -8.782 10.526 1.00 97.88 272 ARG A O 1
ATOM 2071 N N . ALA A 1 273 ? 23.417 -10.248 12.229 1.00 97.81 273 ALA A N 1
ATOM 2072 C CA . ALA A 1 273 ? 24.462 -11.143 11.730 1.00 97.81 273 ALA A CA 1
ATOM 2073 C C . ALA A 1 273 ? 24.070 -11.809 10.396 1.00 97.81 273 ALA A C 1
ATOM 2075 O O . ALA A 1 273 ? 24.909 -11.989 9.509 1.00 97.81 273 ALA A O 1
ATOM 2076 N N . GLN A 1 274 ? 22.791 -12.142 10.221 1.00 97.75 274 GLN A N 1
ATOM 2077 C CA . GLN A 1 274 ? 22.271 -12.671 8.966 1.00 97.75 274 GLN A CA 1
ATOM 2078 C C . GLN A 1 274 ? 22.346 -11.631 7.840 1.00 97.75 274 GLN A C 1
ATOM 2080 O O . GLN A 1 274 ? 22.825 -11.961 6.754 1.00 97.75 274 GLN A O 1
ATOM 2085 N N . THR A 1 275 ? 21.952 -10.381 8.102 1.00 96.38 275 THR A N 1
ATOM 2086 C CA . THR A 1 275 ? 22.065 -9.285 7.128 1.00 96.38 275 THR A CA 1
ATOM 2087 C C . THR A 1 275 ? 23.514 -9.078 6.689 1.00 96.38 275 THR A C 1
ATOM 2089 O O . THR A 1 275 ? 23.781 -9.010 5.493 1.00 96.38 275 THR A O 1
ATOM 2092 N N . THR A 1 276 ? 24.477 -9.082 7.621 1.00 97.75 276 THR A N 1
ATOM 2093 C CA . THR A 1 276 ? 25.897 -8.922 7.260 1.00 97.75 276 THR A CA 1
ATOM 2094 C C . THR A 1 276 ? 26.415 -10.060 6.379 1.00 97.75 276 THR A C 1
ATOM 2096 O O . THR A 1 276 ? 27.152 -9.803 5.430 1.00 97.75 276 THR A O 1
ATOM 2099 N N . ARG A 1 277 ? 25.989 -11.309 6.629 1.00 98.31 277 ARG A N 1
ATOM 2100 C CA . ARG A 1 277 ? 26.347 -12.453 5.767 1.00 98.31 277 ARG A CA 1
ATOM 2101 C C . ARG A 1 277 ? 25.763 -12.303 4.360 1.00 98.31 277 ARG A C 1
ATOM 2103 O O . ARG A 1 277 ? 26.452 -12.577 3.381 1.00 98.31 277 ARG A O 1
ATOM 2110 N N . GLN A 1 278 ? 24.512 -11.851 4.252 1.00 97.56 278 GLN A N 1
ATOM 2111 C CA . GLN A 1 278 ? 23.865 -11.615 2.957 1.00 97.56 278 GLN A CA 1
ATOM 2112 C C . GLN A 1 278 ? 24.550 -10.490 2.172 1.00 97.56 278 GLN A C 1
ATOM 2114 O O . GLN A 1 278 ? 24.758 -10.623 0.968 1.00 97.56 278 GLN A O 1
ATOM 2119 N N . ASP A 1 279 ? 24.968 -9.415 2.842 1.00 97.06 279 ASP A N 1
ATOM 2120 C CA . ASP A 1 279 ? 25.700 -8.317 2.206 1.00 97.06 279 ASP A CA 1
ATOM 2121 C C . ASP A 1 279 ? 27.070 -8.758 1.669 1.00 97.06 279 ASP A C 1
ATOM 2123 O O . ASP A 1 279 ? 27.486 -8.336 0.583 1.00 97.06 279 ASP A O 1
ATOM 2127 N N . GLU A 1 280 ? 27.776 -9.626 2.397 1.00 98.25 280 GLU A N 1
ATOM 2128 C CA . GLU A 1 280 ? 29.031 -10.229 1.939 1.00 98.25 280 GLU A CA 1
ATOM 2129 C C . GLU A 1 280 ? 28.817 -11.136 0.720 1.00 98.25 280 GLU A C 1
ATOM 2131 O O . GLU A 1 280 ? 29.568 -11.038 -0.255 1.00 98.25 280 GLU A O 1
ATOM 2136 N N . GLU A 1 281 ? 27.759 -11.950 0.720 1.00 98.06 281 GLU A N 1
ATOM 2137 C CA . GLU A 1 281 ? 27.390 -12.790 -0.423 1.00 98.06 281 GLU A CA 1
ATOM 2138 C C . GLU A 1 281 ? 27.042 -11.941 -1.656 1.00 98.06 281 GLU A C 1
ATOM 2140 O O . GLU A 1 281 ? 27.549 -12.192 -2.753 1.00 98.06 281 GLU A O 1
ATOM 2145 N N . ILE A 1 282 ? 26.247 -10.879 -1.485 1.00 96.19 282 ILE A N 1
ATOM 2146 C CA . ILE A 1 282 ? 25.916 -9.933 -2.558 1.00 96.19 282 ILE A CA 1
ATOM 2147 C C . ILE A 1 282 ? 27.188 -9.280 -3.110 1.00 96.19 282 ILE A C 1
ATOM 2149 O O . ILE A 1 282 ? 27.336 -9.155 -4.329 1.00 96.19 282 ILE A O 1
ATOM 2153 N N . ARG A 1 283 ? 28.121 -8.872 -2.241 1.00 98.00 283 ARG A N 1
ATOM 2154 C CA . ARG A 1 283 ? 29.401 -8.277 -2.650 1.00 98.00 283 ARG A CA 1
ATOM 2155 C C . ARG A 1 283 ? 30.238 -9.262 -3.465 1.00 98.00 283 ARG A C 1
ATOM 2157 O O . ARG A 1 283 ? 30.754 -8.887 -4.516 1.00 98.00 283 ARG A O 1
ATOM 2164 N N . HIS A 1 284 ? 30.327 -10.512 -3.019 1.00 98.38 284 HIS A N 1
ATOM 2165 C CA . HIS A 1 284 ? 31.041 -11.568 -3.728 1.00 98.38 284 HIS A CA 1
ATOM 2166 C C . HIS A 1 284 ? 30.417 -11.862 -5.103 1.00 98.38 284 HIS A C 1
ATOM 2168 O O . HIS A 1 284 ? 31.126 -11.907 -6.108 1.00 98.38 284 HIS A O 1
ATOM 2174 N N . LEU A 1 285 ? 29.086 -11.980 -5.183 1.00 97.88 285 LEU A N 1
ATOM 2175 C CA . LEU A 1 285 ? 28.377 -12.204 -6.447 1.00 97.88 285 LEU A CA 1
ATOM 2176 C C . LEU A 1 285 ? 28.551 -11.043 -7.435 1.00 97.88 285 LEU A C 1
ATOM 2178 O O . LEU A 1 285 ? 28.669 -11.281 -8.636 1.00 97.88 285 LEU A O 1
ATOM 2182 N N . ARG A 1 286 ? 28.597 -9.794 -6.953 1.00 97.44 286 ARG A N 1
ATOM 2183 C CA . ARG A 1 286 ? 28.889 -8.624 -7.798 1.00 97.44 286 ARG A CA 1
ATOM 2184 C C . ARG A 1 286 ? 30.305 -8.686 -8.370 1.00 97.44 286 ARG A C 1
ATOM 2186 O O . ARG A 1 286 ? 30.455 -8.542 -9.575 1.00 97.44 286 ARG A O 1
ATOM 2193 N N . ALA A 1 287 ? 31.305 -9.009 -7.548 1.00 98.06 287 ALA A N 1
ATOM 2194 C CA . ALA A 1 287 ? 32.683 -9.165 -8.017 1.00 98.06 287 ALA A CA 1
ATOM 2195 C C . ALA A 1 287 ? 32.825 -10.279 -9.075 1.00 98.06 287 ALA A C 1
ATOM 2197 O O . ALA A 1 287 ? 33.554 -10.123 -10.053 1.00 98.06 287 ALA A O 1
ATOM 2198 N N . GLN A 1 288 ? 32.097 -11.392 -8.917 1.00 98.25 288 GLN A N 1
ATOM 2199 C CA . GLN A 1 288 ? 32.057 -12.447 -9.935 1.00 98.25 288 GLN A CA 1
ATOM 2200 C C . GLN A 1 288 ? 31.414 -11.979 -11.244 1.00 98.25 288 GLN A C 1
ATOM 2202 O O . GLN A 1 288 ? 31.889 -12.342 -12.319 1.00 98.25 288 GLN A O 1
ATOM 2207 N N . LEU A 1 289 ? 30.341 -11.190 -11.163 1.00 97.56 289 LEU A N 1
ATOM 2208 C CA . LEU A 1 289 ? 29.664 -10.647 -12.337 1.00 97.56 289 LEU A CA 1
ATOM 2209 C C . LEU A 1 289 ? 30.583 -9.688 -13.102 1.00 97.56 289 LEU A C 1
ATOM 2211 O O . LEU A 1 289 ? 30.724 -9.839 -14.312 1.00 97.56 289 LEU A O 1
ATOM 2215 N N . ASP A 1 290 ? 31.287 -8.801 -12.396 1.00 97.69 290 ASP A N 1
ATOM 2216 C CA . ASP A 1 290 ? 32.256 -7.876 -12.995 1.00 97.69 290 ASP A CA 1
ATOM 2217 C C . ASP A 1 290 ? 33.399 -8.626 -13.706 1.00 97.69 290 ASP A C 1
ATOM 2219 O O . ASP A 1 290 ? 33.796 -8.264 -14.817 1.00 97.69 290 ASP A O 1
ATOM 2223 N N . LEU A 1 291 ? 33.896 -9.720 -13.111 1.00 98.50 291 LEU A N 1
ATOM 2224 C CA . LEU A 1 291 ? 34.901 -10.581 -13.743 1.00 98.50 291 LEU A CA 1
ATOM 2225 C C . LEU A 1 291 ? 34.368 -11.215 -15.038 1.00 98.50 291 LEU A C 1
ATOM 2227 O O . LEU A 1 291 ? 35.068 -11.237 -16.052 1.00 98.50 291 LEU A O 1
ATOM 2231 N N . LYS A 1 292 ? 33.125 -11.713 -15.029 1.00 98.19 292 LYS A N 1
ATOM 2232 C CA . LYS A 1 292 ? 32.498 -12.297 -16.223 1.00 98.19 292 LYS A CA 1
ATOM 2233 C C . LYS A 1 292 ? 32.228 -11.267 -17.311 1.00 98.19 292 LYS A C 1
ATOM 2235 O O . LYS A 1 292 ? 32.454 -11.567 -18.483 1.00 98.19 292 LYS A O 1
ATOM 2240 N N . ASP A 1 293 ? 31.833 -10.054 -16.950 1.00 97.88 293 ASP A N 1
ATOM 2241 C CA . ASP A 1 293 ? 31.670 -8.964 -17.910 1.00 97.88 293 ASP A CA 1
ATOM 2242 C C . ASP A 1 293 ? 33.011 -8.561 -18.546 1.00 97.88 293 ASP A C 1
ATOM 2244 O O . ASP A 1 293 ? 33.067 -8.308 -19.753 1.00 97.88 293 ASP A O 1
ATOM 2248 N N . ALA A 1 294 ? 34.113 -8.590 -17.787 1.00 98.00 294 ALA A N 1
ATOM 2249 C CA . ALA A 1 294 ? 35.458 -8.373 -18.321 1.00 98.00 294 ALA A CA 1
ATOM 2250 C C . ALA A 1 294 ? 35.893 -9.484 -19.300 1.00 98.00 294 ALA A C 1
ATOM 2252 O O . ALA A 1 294 ? 36.399 -9.181 -20.385 1.00 98.00 294 ALA A O 1
ATOM 2253 N N . GLU A 1 295 ? 35.647 -10.760 -18.975 1.00 98.44 295 GLU A N 1
ATOM 2254 C CA . GLU A 1 295 ? 35.898 -11.898 -19.880 1.00 98.44 295 GLU A CA 1
ATOM 2255 C C . GLU A 1 295 ? 35.083 -11.782 -21.186 1.00 98.44 295 GLU A C 1
ATOM 2257 O O . GLU A 1 295 ? 35.604 -11.991 -22.289 1.00 98.44 295 GLU A O 1
ATOM 2262 N N . LEU A 1 296 ? 33.802 -11.406 -21.089 1.00 97.88 296 LEU A N 1
ATOM 2263 C CA . LEU A 1 296 ? 32.941 -11.173 -22.253 1.00 97.88 296 LEU A CA 1
ATOM 2264 C C . LEU A 1 296 ? 33.420 -9.978 -23.087 1.00 97.88 296 LEU A C 1
ATOM 2266 O O . LEU A 1 296 ? 33.431 -10.046 -24.318 1.00 97.88 296 LEU A O 1
ATOM 2270 N N . GLY A 1 297 ? 33.860 -8.899 -22.439 1.00 97.12 297 GLY A N 1
ATOM 2271 C CA . GLY A 1 297 ? 34.475 -7.753 -23.107 1.00 97.12 297 GLY A CA 1
ATOM 2272 C C . GLY A 1 297 ? 35.727 -8.148 -23.894 1.00 97.12 297 GLY A C 1
ATOM 2273 O O . GLY A 1 297 ? 35.862 -7.787 -25.065 1.00 97.12 297 GLY A O 1
ATOM 2274 N N . TYR A 1 298 ? 36.599 -8.956 -23.287 1.00 98.38 298 TYR A N 1
ATOM 2275 C CA . TYR A 1 298 ? 37.814 -9.467 -23.920 1.00 98.38 298 TYR A CA 1
ATOM 2276 C C . TYR A 1 298 ? 37.513 -10.349 -25.142 1.00 98.38 298 TYR A C 1
ATOM 2278 O O . TYR A 1 298 ? 38.037 -10.106 -26.232 1.00 98.38 298 TYR A O 1
ATOM 2286 N N . THR A 1 299 ? 36.620 -11.333 -25.000 1.00 98.25 299 THR A N 1
ATOM 2287 C CA . THR A 1 299 ? 36.233 -12.224 -26.111 1.00 98.25 299 THR A CA 1
ATOM 2288 C C . THR A 1 299 ? 35.562 -11.462 -27.253 1.00 98.25 299 THR A C 1
ATOM 2290 O O . THR A 1 299 ? 35.865 -11.711 -28.422 1.00 98.25 299 THR A O 1
ATOM 2293 N N . ARG A 1 300 ? 34.714 -10.473 -26.944 1.00 98.12 300 ARG A N 1
ATOM 2294 C CA . ARG A 1 300 ? 34.129 -9.575 -27.948 1.00 98.12 300 ARG A CA 1
ATOM 2295 C C . ARG A 1 300 ? 35.198 -8.765 -28.680 1.00 98.12 300 ARG A C 1
ATOM 2297 O O . ARG A 1 300 ? 35.100 -8.612 -29.899 1.00 98.12 300 ARG A O 1
ATOM 2304 N N . GLY A 1 301 ? 36.212 -8.278 -27.965 1.00 97.69 301 GLY A N 1
ATOM 2305 C CA . GLY A 1 301 ? 37.367 -7.595 -28.549 1.00 97.69 301 GLY A CA 1
ATOM 2306 C C . GLY A 1 301 ? 38.121 -8.482 -29.543 1.00 97.69 301 GLY A C 1
ATOM 2307 O O . GLY A 1 301 ? 38.326 -8.076 -30.686 1.00 97.69 301 GLY A O 1
ATOM 2308 N N . LEU A 1 302 ? 38.438 -9.722 -29.152 1.00 97.88 302 LEU A N 1
ATOM 2309 C CA . LEU A 1 302 ? 39.105 -10.700 -30.021 1.00 97.88 302 LEU A CA 1
ATOM 2310 C C . LEU A 1 302 ? 38.299 -11.017 -31.288 1.00 97.88 302 LEU A C 1
ATOM 2312 O O . LEU A 1 302 ? 38.856 -11.046 -32.384 1.00 97.88 302 LEU A O 1
ATOM 2316 N N . LEU A 1 303 ? 36.988 -11.238 -31.152 1.00 97.12 303 LEU A N 1
ATOM 2317 C CA . LEU A 1 303 ? 36.113 -11.510 -32.296 1.00 97.12 303 LEU A CA 1
ATOM 2318 C C . LEU A 1 303 ? 36.033 -10.314 -33.250 1.00 97.12 303 LEU A C 1
ATOM 2320 O O . LEU A 1 303 ? 36.084 -10.495 -34.463 1.00 97.12 303 LEU A O 1
ATOM 2324 N N . THR A 1 304 ? 35.955 -9.097 -32.705 1.00 97.19 304 THR A N 1
ATOM 2325 C CA . THR A 1 304 ? 35.902 -7.864 -33.504 1.00 97.19 304 THR A CA 1
ATOM 2326 C C . THR A 1 304 ? 37.205 -7.648 -34.275 1.00 97.19 304 THR A C 1
ATOM 2328 O O . THR A 1 304 ? 37.159 -7.335 -35.463 1.00 97.19 304 THR A O 1
ATOM 2331 N N . ALA A 1 305 ? 38.357 -7.871 -33.634 1.00 96.25 305 ALA A N 1
ATOM 2332 C CA . ALA A 1 305 ? 39.662 -7.790 -34.286 1.00 96.25 305 ALA A CA 1
ATOM 2333 C C . ALA A 1 305 ? 39.792 -8.816 -35.424 1.00 96.25 305 ALA A C 1
ATOM 2335 O O . ALA A 1 305 ? 40.141 -8.455 -36.545 1.00 96.25 305 ALA A O 1
ATOM 2336 N N . LYS A 1 306 ? 39.401 -10.074 -35.173 1.00 96.38 306 LYS A N 1
ATOM 2337 C CA . LYS A 1 306 ? 39.416 -11.131 -36.194 1.00 96.38 306 LYS A CA 1
ATOM 2338 C C . LYS A 1 306 ? 38.543 -10.787 -37.406 1.00 96.38 306 LYS A C 1
ATOM 2340 O O . LYS A 1 306 ? 38.953 -11.010 -38.541 1.00 96.38 306 LYS A O 1
ATOM 2345 N N . TRP A 1 307 ? 37.350 -10.234 -37.181 1.00 95.12 307 TRP A N 1
ATOM 2346 C CA . TRP A 1 307 ? 36.477 -9.801 -38.275 1.00 95.12 307 TRP A CA 1
ATOM 2347 C C . TRP A 1 307 ? 37.067 -8.644 -39.084 1.00 95.12 307 TRP A C 1
ATOM 2349 O O . TRP A 1 307 ? 36.942 -8.648 -40.307 1.00 95.12 307 TRP A O 1
ATOM 2359 N N . ALA A 1 308 ? 37.733 -7.685 -38.435 1.00 94.38 308 ALA A N 1
ATOM 2360 C CA . ALA A 1 308 ? 38.414 -6.602 -39.137 1.00 94.38 308 ALA A CA 1
ATOM 2361 C C . ALA A 1 308 ? 39.525 -7.141 -40.062 1.00 94.38 308 ALA A C 1
ATOM 2363 O O . ALA A 1 308 ? 39.566 -6.781 -41.242 1.00 94.38 308 ALA A O 1
ATOM 2364 N N . ASP A 1 309 ? 40.343 -8.078 -39.577 1.00 94.62 309 ASP A N 1
ATOM 2365 C CA . ASP A 1 309 ? 41.417 -8.700 -40.364 1.00 94.62 309 ASP A CA 1
ATOM 2366 C C . ASP A 1 309 ? 40.892 -9.456 -41.599 1.00 94.62 309 ASP A C 1
ATOM 2368 O O . ASP A 1 309 ? 41.456 -9.347 -42.693 1.00 94.62 309 ASP A O 1
ATOM 2372 N N . ASP A 1 310 ? 39.788 -10.198 -41.455 1.00 93.50 310 ASP A N 1
ATOM 2373 C CA . ASP A 1 310 ? 39.178 -10.951 -42.558 1.00 93.50 310 ASP A CA 1
ATOM 2374 C C . ASP A 1 310 ? 38.597 -10.023 -43.641 1.00 93.50 310 ASP A C 1
ATOM 2376 O O . ASP A 1 310 ? 38.686 -10.324 -44.837 1.00 93.50 310 ASP A O 1
ATOM 2380 N N . THR A 1 311 ? 38.038 -8.871 -43.248 1.00 91.75 311 THR A N 1
ATOM 2381 C CA . THR A 1 311 ? 37.548 -7.870 -44.210 1.00 91.75 311 THR A CA 1
ATOM 2382 C C . THR A 1 311 ? 38.680 -7.185 -44.974 1.00 91.75 311 THR A C 1
ATOM 2384 O O . THR A 1 311 ? 38.548 -6.977 -46.180 1.00 91.75 311 THR A O 1
ATOM 2387 N N . GLY A 1 312 ? 39.814 -6.911 -44.321 1.00 84.94 312 GLY A N 1
ATOM 2388 C CA . GLY A 1 312 ? 40.987 -6.317 -44.969 1.00 84.94 312 GLY A CA 1
ATOM 2389 C C . GLY A 1 312 ? 41.606 -7.228 -46.033 1.00 84.94 312 GLY A C 1
ATOM 2390 O O . GLY A 1 312 ? 41.955 -6.765 -47.115 1.00 84.94 312 GLY A O 1
ATOM 2391 N N . LYS A 1 313 ? 41.671 -8.543 -45.778 1.00 84.31 313 LYS A N 1
ATOM 2392 C CA . LYS A 1 313 ? 42.227 -9.517 -46.737 1.00 84.31 313 LYS A CA 1
ATOM 2393 C C . LYS A 1 313 ? 41.378 -9.690 -47.997 1.00 84.31 313 LYS A C 1
ATOM 2395 O O . LYS A 1 313 ? 41.933 -9.935 -49.061 1.00 84.31 313 LYS A O 1
ATOM 2400 N N . ARG A 1 314 ? 40.050 -9.551 -47.902 1.00 77.38 314 ARG A N 1
ATOM 2401 C CA . ARG A 1 314 ? 39.153 -9.650 -49.070 1.00 77.38 314 ARG A CA 1
ATOM 2402 C C . ARG A 1 314 ? 39.190 -8.431 -49.989 1.00 77.38 314 ARG A C 1
ATOM 2404 O O . ARG A 1 314 ? 38.775 -8.557 -51.128 1.00 77.38 314 ARG A O 1
ATOM 2411 N N . ALA A 1 315 ? 39.649 -7.276 -49.514 1.00 71.69 315 ALA A N 1
ATOM 2412 C CA . ALA A 1 315 ? 39.694 -6.055 -50.320 1.00 71.69 315 ALA A CA 1
ATOM 2413 C C . ALA A 1 315 ? 40.939 -5.951 -51.226 1.00 71.69 315 ALA A C 1
ATOM 2415 O O . ALA A 1 315 ? 41.004 -5.052 -52.057 1.00 71.69 315 ALA A O 1
ATOM 2416 N N . VAL A 1 316 ? 41.931 -6.833 -51.050 1.00 69.50 316 VAL A N 1
ATOM 2417 C CA . VAL A 1 316 ? 43.232 -6.794 -51.752 1.00 69.50 316 VAL A CA 1
ATOM 2418 C C . VAL A 1 316 ? 43.376 -7.926 -52.788 1.00 69.50 316 VAL A C 1
ATOM 2420 O O . VAL A 1 316 ? 44.367 -7.968 -53.513 1.00 69.50 316 VAL A O 1
ATOM 2423 N N . ALA A 1 317 ? 42.395 -8.828 -52.880 1.00 52.66 317 ALA A N 1
ATOM 2424 C CA . ALA A 1 317 ? 42.333 -9.910 -53.868 1.00 52.66 317 ALA A CA 1
ATOM 2425 C C . ALA A 1 317 ? 41.306 -9.585 -54.958 1.00 52.66 317 ALA A C 1
ATOM 2427 O O . ALA A 1 317 ? 41.595 -9.895 -56.134 1.00 52.66 317 ALA A O 1
#

Foldseek 3Di:
DVVVCVVVCNVVVVQVVLLVVLVVAAFDPDDQQLPVLLLVLLCQFDDPPQADPQAETEGAGDDPPDQWAQDNVRRHIRGYRDDQDPVDDNPPRDCVCSLVVLVSHQVRCCVPPDVPDDGGDPVSSVVSVVSSVVPPDPPDPPPDDPPPPPPVPDDDDDDDDDDDDDDDDDDDDDDDDDDDDDDDDDDDDDDDDDDDDDDDDDDPPPPPPPPDPPPPPPPPDDDDDDDPVVVVVVVVVVVVVVVV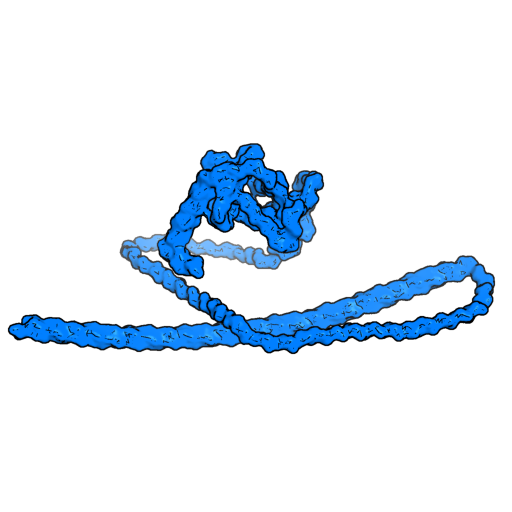VVVVVVVVVVVVVVVVVVVVVVVVVVVVVVVVVVVVVVVVVVVVVVVVVVVVVVVVVVVVVVVVVVVVVVVVD